Protein AF-0000000067826835 (afdb_homodimer)

Solvent-accessible surface area (backbone atoms only — not comparable to full-atom values): 12073 Å² total; per-residue (Å²): 138,54,63,38,63,51,75,78,45,71,41,47,47,68,59,48,54,49,43,52,42,24,57,59,49,40,43,83,48,34,61,47,74,32,61,9,83,42,84,43,72,67,36,46,57,55,24,64,73,65,42,58,57,62,53,93,65,66,60,67,61,45,50,51,45,46,52,53,48,54,72,72,36,51,71,58,49,51,53,51,41,51,52,49,67,68,46,92,57,70,39,18,40,29,31,41,39,31,38,50,64,52,39,48,51,56,54,52,69,62,97,138,55,63,38,64,48,74,77,45,73,40,47,47,68,59,49,54,50,43,52,42,25,55,57,49,39,43,83,49,34,62,47,74,33,62,9,80,42,84,43,71,67,35,47,58,54,24,64,74,67,41,56,58,60,54,92,64,67,58,70,60,46,48,49,44,46,51,55,49,53,72,74,37,52,73,58,49,53,52,50,42,50,51,50,67,68,44,91,59,69,40,18,39,30,29,41,39,31,37,49,64,52,38,50,50,57,52,51,69,63,97

Organism: Synechocystis sp. (strain ATCC 27184 / PCC 6803 / Kazusa) (NCBI:txid1111708)

Radius of gyration: 19.66 Å; Cα contacts (8 Å, |Δi|>4): 351; chains: 2; bounding box: 32×57×41 Å

Nearest PDB structures (foldseek):
  7qdp-assembly1_A  TM=2.044E-01  e=3.662E+00  Homo sapiens
  7qdp-assembly1_A  TM=2.044E-01  e=5.097E+00  Homo sapiens

Structure (mmCIF, N/CA/C/O backbone):
data_AF-0000000067826835-model_v1
#
loop_
_entity.id
_entity.type
_entity.pdbx_description
1 polymer 'Slr1770 protein'
#
loop_
_atom_site.group_PDB
_atom_site.id
_atom_site.type_symbol
_atom_site.label_atom_id
_atom_site.label_alt_id
_atom_site.label_comp_id
_atom_site.label_asym_id
_atom_site.label_entity_id
_atom_site.label_seq_id
_atom_site.pdbx_PDB_ins_code
_atom_site.Cartn_x
_atom_site.Cartn_y
_atom_site.Cartn_z
_atom_site.occupancy
_atom_site.B_iso_or_equiv
_atom_site.auth_seq_id
_atom_site.auth_comp_id
_atom_site.auth_asym_id
_atom_site.auth_atom_id
_atom_site.pdbx_PDB_model_num
ATOM 1 N N . MET A 1 1 ? -11.508 2.385 17.812 1 72.19 1 MET A N 1
ATOM 2 C CA . MET A 1 1 ? -10.602 2.291 16.672 1 72.19 1 MET A CA 1
ATOM 3 C C . MET A 1 1 ? -9.453 3.285 16.812 1 72.19 1 MET A C 1
ATOM 5 O O . MET A 1 1 ? -9.633 4.379 17.344 1 72.19 1 MET A O 1
ATOM 9 N N . HIS A 1 2 ? -8.258 2.646 16.734 1 88.12 2 HIS A N 1
ATOM 10 C CA . HIS A 1 2 ? -7.094 3.494 16.953 1 88.12 2 HIS A CA 1
ATOM 11 C C . HIS A 1 2 ? -6.477 3.924 15.625 1 88.12 2 HIS A C 1
ATOM 13 O O . HIS A 1 2 ? -6.434 3.141 14.672 1 88.12 2 HIS A O 1
ATOM 19 N N . TYR A 1 3 ? -6.234 5.203 15.57 1 92.38 3 TYR A N 1
ATOM 20 C CA . TYR A 1 3 ? -5.625 5.801 14.383 1 92.38 3 TYR A CA 1
ATOM 21 C C . TYR A 1 3 ? -4.273 6.422 14.719 1 92.38 3 TYR A C 1
ATOM 23 O O . TYR A 1 3 ? -4.043 6.84 15.859 1 92.38 3 TYR A O 1
ATOM 31 N N . THR A 1 4 ? -3.428 6.285 13.812 1 91.88 4 THR A N 1
ATOM 32 C CA . THR A 1 4 ? -2.166 7.012 13.922 1 91.88 4 THR A CA 1
ATOM 33 C C . THR A 1 4 ? -2.027 8.031 12.797 1 91.88 4 THR A C 1
ATOM 35 O O . THR A 1 4 ? -2.607 7.863 11.727 1 91.88 4 THR A O 1
ATOM 38 N N . PHE A 1 5 ? -1.409 9.109 13.164 1 93.5 5 PHE A N 1
ATOM 39 C CA . PHE A 1 5 ? -1.155 10.195 12.219 1 93.5 5 PHE A CA 1
ATOM 40 C C . PHE A 1 5 ? 0.287 10.672 12.328 1 93.5 5 PHE A C 1
ATOM 42 O O . PHE A 1 5 ? 0.834 10.773 13.43 1 93.5 5 PHE A O 1
ATOM 49 N N . ASP A 1 6 ? 0.832 10.883 11.203 1 92.44 6 ASP A N 1
ATOM 50 C CA . ASP A 1 6 ? 2.199 11.391 11.156 1 92.44 6 ASP A CA 1
ATOM 51 C C . ASP A 1 6 ? 2.41 12.289 9.938 1 92.44 6 ASP A C 1
ATOM 53 O O . ASP A 1 6 ? 1.814 12.062 8.883 1 92.44 6 ASP A O 1
ATOM 57 N N . ILE A 1 7 ? 3.154 13.242 10.102 1 92.38 7 ILE A N 1
ATOM 58 C CA . ILE A 1 7 ? 3.598 14.047 8.969 1 92.38 7 ILE A CA 1
ATOM 59 C C . ILE A 1 7 ? 4.934 13.523 8.445 1 92.38 7 ILE A C 1
ATOM 61 O O . ILE A 1 7 ? 5.871 13.328 9.227 1 92.38 7 ILE A O 1
ATOM 65 N N . LEU A 1 8 ? 4.941 13.312 7.18 1 86.62 8 LEU A N 1
ATOM 66 C CA . LEU A 1 8 ? 6.109 12.703 6.559 1 86.62 8 LEU A CA 1
ATOM 67 C C . LEU A 1 8 ? 7.098 13.766 6.094 1 86.62 8 LEU A C 1
ATOM 69 O O . LEU A 1 8 ? 8.305 13.508 6.016 1 86.62 8 LEU A O 1
ATOM 73 N N . GLY A 1 9 ? 6.562 14.898 5.727 1 91.44 9 GLY A N 1
ATOM 74 C CA . GLY A 1 9 ? 7.422 15.969 5.242 1 91.44 9 GLY A CA 1
ATOM 75 C C . GLY A 1 9 ? 6.824 16.734 4.078 1 91.44 9 GLY A C 1
ATOM 76 O O . GLY A 1 9 ? 5.602 16.766 3.914 1 91.44 9 GLY A O 1
ATOM 77 N N . VAL A 1 10 ? 7.754 17.422 3.395 1 92.38 10 VAL A N 1
ATOM 78 C CA . VAL A 1 10 ? 7.359 18.266 2.266 1 92.38 10 VAL A CA 1
ATOM 79 C C . VAL A 1 10 ? 7.895 17.656 0.967 1 92.38 10 VAL A C 1
ATOM 81 O O . VAL A 1 10 ? 9.047 17.234 0.902 1 92.38 10 VAL A O 1
ATOM 84 N N . THR A 1 11 ? 6.98 17.531 -0.013 1 89.5 11 THR A N 1
ATOM 85 C CA . THR A 1 11 ? 7.398 16.969 -1.293 1 89.5 11 THR A CA 1
ATOM 86 C C . THR A 1 11 ? 6.82 17.781 -2.451 1 89.5 11 THR A C 1
ATOM 88 O O . THR A 1 11 ? 5.723 18.328 -2.348 1 89.5 11 THR A O 1
ATOM 91 N N . PRO A 1 12 ? 7.574 17.844 -3.572 1 88.25 12 PRO A N 1
ATOM 92 C CA . PRO A 1 12 ? 6.961 18.422 -4.77 1 88.25 12 PRO A CA 1
ATOM 93 C C . PRO A 1 12 ? 5.664 17.734 -5.164 1 88.25 12 PRO A C 1
ATOM 95 O O . PRO A 1 12 ? 5.547 16.516 -5.027 1 88.25 12 PRO A O 1
ATOM 98 N N . VAL A 1 13 ? 4.723 18.484 -5.684 1 85.44 13 VAL A N 1
ATOM 99 C CA . VAL A 1 13 ? 3.373 18.016 -5.973 1 85.44 13 VAL A CA 1
ATOM 100 C C . VAL A 1 13 ? 3.439 16.797 -6.898 1 85.44 13 VAL A C 1
ATOM 102 O O . VAL A 1 13 ? 2.789 15.781 -6.645 1 85.44 13 VAL A O 1
ATOM 105 N N . PHE A 1 14 ? 4.262 16.797 -7.887 1 78.19 14 PHE A N 1
ATOM 106 C CA . PHE A 1 14 ? 4.32 15.727 -8.875 1 78.19 14 PHE A CA 1
ATOM 107 C C . PHE A 1 14 ? 4.855 14.445 -8.25 1 78.19 14 PHE A C 1
ATOM 109 O O . PHE A 1 14 ? 4.41 13.344 -8.594 1 78.19 14 PHE A O 1
ATOM 116 N N . THR A 1 15 ? 5.695 14.602 -7.406 1 75.56 15 THR A N 1
ATOM 117 C CA . THR A 1 15 ? 6.266 13.453 -6.715 1 75.56 15 THR A CA 1
ATOM 118 C C . THR A 1 15 ? 5.211 12.766 -5.852 1 75.56 15 THR A C 1
ATOM 120 O O . THR A 1 15 ? 5.117 11.539 -5.84 1 75.56 15 THR A O 1
ATOM 123 N N . PHE A 1 16 ? 4.488 13.57 -5.164 1 78.75 16 PHE A N 1
ATOM 124 C CA . PHE A 1 16 ? 3.434 13.023 -4.316 1 78.75 16 PHE A CA 1
ATOM 125 C C . PHE A 1 16 ? 2.379 12.312 -5.152 1 78.75 16 PHE A C 1
ATOM 127 O O . PHE A 1 16 ? 1.981 11.188 -4.832 1 78.75 16 PHE A O 1
ATOM 134 N N . PHE A 1 17 ? 2.018 12.938 -6.168 1 71.69 17 PHE A N 1
ATOM 135 C CA . PHE A 1 17 ? 0.972 12.398 -7.027 1 71.69 17 PHE A CA 1
ATOM 136 C C . PHE A 1 17 ? 1.393 11.047 -7.609 1 71.69 17 PHE A C 1
ATOM 138 O O . PHE A 1 17 ? 0.612 10.094 -7.605 1 71.69 17 PHE A O 1
ATOM 145 N N . ASN A 1 18 ? 2.527 10.977 -8.023 1 67.75 18 ASN A N 1
ATOM 146 C CA . ASN A 1 18 ? 3.029 9.734 -8.594 1 67.75 18 ASN A CA 1
ATOM 147 C C . ASN A 1 18 ? 3.145 8.633 -7.543 1 67.75 18 ASN A C 1
ATOM 149 O O . ASN A 1 18 ? 2.854 7.473 -7.82 1 67.75 18 ASN A O 1
ATOM 153 N N . TYR A 1 19 ? 3.551 9.141 -6.43 1 64.94 19 TYR A N 1
ATOM 154 C CA . TYR A 1 19 ? 3.701 8.18 -5.336 1 64.94 19 TYR A CA 1
ATOM 155 C C . TYR A 1 19 ? 2.359 7.57 -4.961 1 64.94 19 TYR A C 1
ATOM 157 O O . TYR A 1 19 ? 2.246 6.348 -4.816 1 64.94 19 TYR A O 1
ATOM 165 N N . GLN A 1 20 ? 1.425 8.469 -4.738 1 64.12 20 GLN A N 1
ATOM 166 C CA . GLN A 1 20 ? 0.096 8 -4.355 1 64.12 20 GLN A CA 1
ATOM 167 C C . GLN A 1 20 ? -0.461 7.02 -5.383 1 64.12 20 GLN A C 1
ATOM 169 O O . GLN A 1 20 ? -1.088 6.023 -5.02 1 64.12 20 GLN A O 1
ATOM 174 N N . GLN A 1 21 ? -0.091 7.34 -6.535 1 61.25 21 GLN A N 1
ATOM 175 C CA . GLN A 1 21 ? -0.621 6.488 -7.594 1 61.25 21 GLN A CA 1
ATOM 176 C C . GLN A 1 21 ? 0.158 5.18 -7.691 1 61.25 21 GLN A C 1
ATOM 178 O O . GLN A 1 21 ? -0.414 4.133 -8 1 61.25 21 GLN A O 1
ATOM 183 N N . GLU A 1 22 ? 1.349 5.406 -7.332 1 60.31 22 GLU A N 1
ATOM 184 C CA . GLU A 1 22 ? 2.215 4.273 -7.645 1 60.31 22 GLU A CA 1
ATOM 185 C C . GLU A 1 22 ? 2.51 3.443 -6.395 1 60.31 22 GLU A C 1
ATOM 187 O O . GLU A 1 22 ? 3.346 2.539 -6.43 1 60.31 22 GLU A O 1
ATOM 192 N N . VAL A 1 23 ? 1.921 3.471 -5.473 1 60.94 23 VAL A N 1
ATOM 193 C CA . VAL A 1 23 ? 2.34 2.699 -4.305 1 60.94 23 VAL A CA 1
ATOM 194 C C . VAL A 1 23 ? 2.877 1.341 -4.75 1 60.94 23 VAL A C 1
ATOM 196 O O . VAL A 1 23 ? 3.895 0.869 -4.234 1 60.94 23 VAL A O 1
ATOM 199 N N . GLU A 1 24 ? 2.33 0.883 -5.762 1 63.31 24 GLU A N 1
ATOM 200 C CA . GLU A 1 24 ? 2.83 -0.374 -6.309 1 63.31 24 GLU A CA 1
ATOM 201 C C . GLU A 1 24 ? 4.18 -0.178 -6.996 1 63.31 24 GLU A C 1
ATOM 203 O O . GLU A 1 24 ? 4.953 -1.127 -7.141 1 63.31 24 GLU A O 1
ATOM 208 N N . ASN A 1 25 ? 4.387 0.984 -7.281 1 64.38 25 ASN A N 1
ATOM 209 C CA . ASN A 1 25 ? 5.617 1.256 -8.016 1 64.38 25 ASN A CA 1
ATOM 210 C C . ASN A 1 25 ? 6.723 1.769 -7.094 1 64.38 25 ASN A C 1
ATOM 212 O O . ASN A 1 25 ? 7.75 2.26 -7.562 1 64.38 25 ASN A O 1
ATOM 216 N N . ASN A 1 26 ? 6.508 1.699 -5.926 1 67.69 26 ASN A N 1
ATOM 217 C CA . ASN A 1 26 ? 7.543 2.037 -4.957 1 67.69 26 ASN A CA 1
ATOM 218 C C . ASN A 1 26 ? 8.484 0.86 -4.711 1 67.69 26 ASN A C 1
ATOM 220 O O . ASN A 1 26 ? 8.055 -0.199 -4.25 1 67.69 26 ASN A O 1
ATOM 224 N N . PRO A 1 27 ? 9.781 1.071 -5.078 1 72.19 27 PRO A N 1
ATOM 225 C CA . PRO A 1 27 ? 10.711 -0.046 -4.91 1 72.19 27 PRO A CA 1
ATOM 226 C C . PRO A 1 27 ? 10.961 -0.395 -3.445 1 72.19 27 PRO A C 1
ATOM 228 O O . PRO A 1 27 ? 11.531 -1.448 -3.145 1 72.19 27 PRO A O 1
ATOM 231 N N . ARG A 1 28 ? 10.602 0.428 -2.551 1 73.5 28 ARG A N 1
ATOM 232 C CA . ARG A 1 28 ? 10.812 0.158 -1.132 1 73.5 28 ARG A CA 1
ATOM 233 C C . ARG A 1 28 ? 9.578 -0.49 -0.51 1 73.5 28 ARG A C 1
ATOM 235 O O . ARG A 1 28 ? 9.531 -0.704 0.703 1 73.5 28 ARG A O 1
ATOM 242 N N . ARG A 1 29 ? 8.734 -0.877 -1.311 1 77.12 29 ARG A N 1
ATOM 243 C CA . ARG A 1 29 ? 7.496 -1.472 -0.819 1 77.12 29 ARG A CA 1
ATOM 244 C C . ARG A 1 29 ? 7.754 -2.842 -0.2 1 77.12 29 ARG A C 1
ATOM 246 O O . ARG A 1 29 ? 8.727 -3.512 -0.548 1 77.12 29 ARG A O 1
ATOM 253 N N . SER A 1 30 ? 6.914 -3.174 0.735 1 81.81 30 SER A N 1
ATOM 254 C CA . SER A 1 30 ? 7.051 -4.445 1.438 1 81.81 30 SER A CA 1
ATOM 255 C C . SER A 1 30 ? 6.277 -5.551 0.733 1 81.81 30 SER A C 1
ATOM 257 O O . SER A 1 30 ? 6.461 -6.734 1.034 1 81.81 30 SER A O 1
ATOM 259 N N . MET A 1 31 ? 5.48 -5.227 -0.243 1 83.75 31 MET A N 1
ATOM 260 C CA . MET A 1 31 ? 4.598 -6.195 -0.89 1 83.75 31 MET A CA 1
ATOM 261 C C . MET A 1 31 ? 4.543 -5.957 -2.396 1 83.75 31 MET A C 1
ATOM 263 O O . MET A 1 31 ? 4.613 -4.816 -2.852 1 83.75 31 MET A O 1
ATOM 267 N N . ALA A 1 32 ? 4.449 -7.09 -3.15 1 85.31 32 ALA A N 1
ATOM 268 C CA . ALA A 1 32 ? 4.23 -7.027 -4.594 1 85.31 32 ALA A CA 1
ATOM 269 C C . ALA A 1 32 ? 3.137 -8 -5.027 1 85.31 32 ALA A C 1
ATOM 271 O O . ALA A 1 32 ? 3.055 -9.117 -4.516 1 85.31 32 ALA A O 1
ATOM 272 N N . TYR A 1 33 ? 2.379 -7.547 -5.906 1 85.88 33 TYR A N 1
ATOM 273 C CA . TYR A 1 33 ? 1.332 -8.391 -6.473 1 85.88 33 TYR A CA 1
ATOM 274 C C . TYR A 1 33 ? 1.764 -8.977 -7.812 1 85.88 33 TYR A C 1
ATOM 276 O O . TYR A 1 33 ? 2.434 -8.305 -8.602 1 85.88 33 TYR A O 1
ATOM 284 N N . LEU A 1 34 ? 1.334 -10.188 -7.984 1 89.81 34 LEU A N 1
ATOM 285 C CA . LEU A 1 34 ? 1.62 -10.891 -9.227 1 89.81 34 LEU A CA 1
ATOM 286 C C . LEU A 1 34 ? 0.331 -11.227 -9.969 1 89.81 34 LEU A C 1
ATOM 288 O O . LEU A 1 34 ? -0.674 -11.586 -9.352 1 89.81 34 LEU A O 1
ATOM 292 N N . GLY A 1 35 ? 0.377 -11.062 -11.273 1 90.94 35 GLY A N 1
ATOM 293 C CA . GLY A 1 35 ? -0.682 -11.523 -12.164 1 90.94 35 GLY A CA 1
ATOM 294 C C . GLY A 1 35 ? -0.18 -12.406 -13.281 1 90.94 35 GLY A C 1
ATOM 295 O O . GLY A 1 35 ? 0.643 -11.984 -14.094 1 90.94 35 GLY A O 1
ATOM 296 N N . SER A 1 36 ? -0.703 -13.609 -13.242 1 94.12 36 SER A N 1
ATOM 297 C CA . SER A 1 36 ? -0.288 -14.555 -14.273 1 94.12 36 SER A CA 1
ATOM 298 C C . SER A 1 36 ? -1.468 -14.969 -15.148 1 94.12 36 SER A C 1
ATOM 300 O O . SER A 1 36 ? -2.5 -15.406 -14.633 1 94.12 36 SER A O 1
ATOM 302 N N . PRO A 1 37 ? -1.335 -14.898 -16.453 1 93.88 37 PRO A N 1
ATOM 303 C CA . PRO A 1 37 ? -2.412 -15.359 -17.328 1 93.88 37 PRO A CA 1
ATOM 304 C C . PRO A 1 37 ? -2.547 -16.875 -17.344 1 93.88 37 PRO A C 1
ATOM 306 O O . PRO A 1 37 ? -3.516 -17.406 -17.906 1 93.88 37 PRO A O 1
ATOM 309 N N . GLU A 1 38 ? -1.588 -17.578 -16.734 1 95.06 38 GLU A N 1
ATOM 310 C CA . GLU A 1 38 ? -1.616 -19.031 -16.641 1 95.06 38 GLU A CA 1
ATOM 311 C C . GLU A 1 38 ? -1.615 -19.484 -15.188 1 95.06 38 GLU A C 1
ATOM 313 O O . GLU A 1 38 ? -0.925 -18.906 -14.352 1 95.06 38 GLU A O 1
ATOM 318 N N . CYS A 1 39 ? -2.324 -20.531 -14.93 1 95.25 39 CYS A N 1
ATOM 319 C CA . CYS A 1 39 ? -2.332 -21.125 -13.602 1 95.25 39 CYS A CA 1
ATOM 320 C C . CYS A 1 39 ? -1.232 -22.156 -13.453 1 95.25 39 CYS A C 1
ATOM 322 O O . CYS A 1 39 ? -1.516 -23.344 -13.258 1 95.25 39 CYS A O 1
ATOM 324 N N . THR A 1 40 ? 0.047 -21.844 -13.625 1 95.69 40 THR A N 1
ATOM 325 C CA . THR A 1 40 ? 1.233 -22.672 -13.461 1 95.69 40 THR A CA 1
ATOM 326 C C . THR A 1 40 ? 2.275 -21.969 -12.602 1 95.69 40 THR A C 1
ATOM 328 O O . THR A 1 40 ? 2.27 -20.734 -12.484 1 95.69 40 THR A O 1
ATOM 331 N N . LEU A 1 41 ? 3.039 -22.797 -11.992 1 96.31 41 LEU A N 1
ATOM 332 C CA . LEU A 1 41 ? 4.145 -22.219 -11.234 1 96.31 41 LEU A CA 1
ATOM 333 C C . LEU A 1 41 ? 5.051 -21.391 -12.125 1 96.31 41 LEU A C 1
ATOM 335 O O . LEU A 1 41 ? 5.457 -20.281 -11.742 1 96.31 41 LEU A O 1
ATOM 339 N N . ASP A 1 42 ? 5.312 -21.875 -13.336 1 96.75 42 ASP A N 1
ATOM 340 C CA . ASP A 1 42 ? 6.148 -21.156 -14.289 1 96.75 42 ASP A CA 1
ATOM 341 C C . ASP A 1 42 ? 5.539 -19.797 -14.625 1 96.75 42 ASP A C 1
ATOM 343 O O . ASP A 1 42 ? 6.25 -18.797 -14.727 1 96.75 42 ASP A O 1
ATOM 347 N N . GLY A 1 43 ? 4.23 -19.766 -14.836 1 96.31 43 GLY A N 1
ATOM 348 C CA . GLY A 1 43 ? 3.543 -18.516 -15.102 1 96.31 43 GLY A CA 1
ATOM 349 C C . GLY A 1 43 ? 3.709 -17.5 -13.992 1 96.31 43 GLY A C 1
ATOM 350 O O . GLY A 1 43 ? 3.947 -16.312 -14.25 1 96.31 43 GLY A O 1
ATOM 351 N N . LEU A 1 44 ? 3.574 -17.938 -12.758 1 9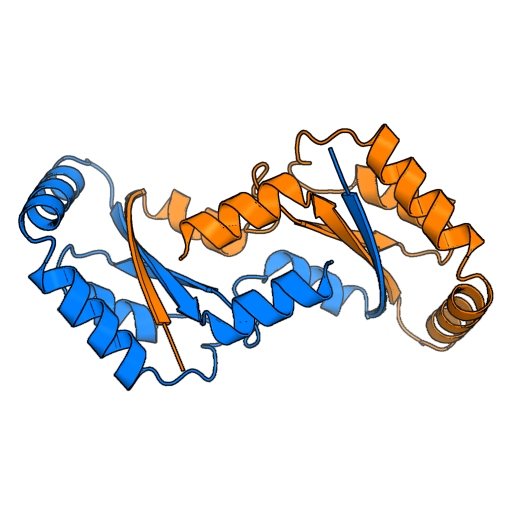6.81 44 LEU A N 1
ATOM 352 C CA . LEU A 1 44 ? 3.734 -17.047 -11.609 1 96.81 44 LEU A CA 1
ATOM 353 C C . LEU A 1 44 ? 5.176 -16.562 -11.492 1 96.81 44 LEU A C 1
ATOM 355 O O . LEU A 1 44 ? 5.418 -15.398 -11.164 1 96.81 44 LEU A O 1
ATOM 359 N N . ILE A 1 45 ? 6.16 -17.422 -11.742 1 97.12 45 ILE A N 1
ATOM 360 C CA . ILE A 1 45 ? 7.562 -17.031 -11.695 1 97.12 45 ILE A CA 1
ATOM 361 C C . ILE A 1 45 ? 7.844 -15.977 -12.766 1 97.12 45 ILE A C 1
ATOM 363 O O . ILE A 1 45 ? 8.523 -14.984 -12.508 1 97.12 45 ILE A O 1
ATOM 367 N N . GLN A 1 46 ? 7.273 -16.125 -13.938 1 95.5 46 GLN A N 1
ATOM 368 C CA . GLN A 1 46 ? 7.434 -15.148 -15.008 1 95.5 46 GLN A CA 1
ATOM 369 C C . GLN A 1 46 ? 6.812 -13.812 -14.625 1 95.5 46 GLN A C 1
ATOM 371 O O . GLN A 1 46 ? 7.328 -12.758 -14.992 1 95.5 46 GLN A O 1
ATOM 376 N N . ALA A 1 47 ? 5.715 -13.867 -13.938 1 92.5 47 ALA A N 1
ATOM 377 C CA . ALA A 1 47 ? 5.035 -12.656 -13.492 1 92.5 47 ALA A CA 1
ATOM 378 C C . ALA A 1 47 ? 5.949 -11.805 -12.609 1 92.5 47 ALA A C 1
ATOM 380 O O . ALA A 1 47 ? 5.832 -10.578 -12.578 1 92.5 47 ALA A O 1
ATOM 381 N N . THR A 1 48 ? 6.93 -12.445 -11.844 1 93.62 48 THR A N 1
ATOM 382 C CA . THR A 1 48 ? 7.836 -11.68 -10.992 1 93.62 48 THR A CA 1
ATOM 383 C C . THR A 1 48 ? 8.734 -10.781 -11.828 1 93.62 48 THR A C 1
ATOM 385 O O . THR A 1 48 ? 9.195 -9.734 -11.359 1 93.62 48 THR A O 1
ATOM 388 N N . GLU A 1 49 ? 8.883 -11.094 -13.086 1 91.19 49 GLU A N 1
ATOM 389 C CA . GLU A 1 49 ? 9.758 -10.32 -13.961 1 91.19 49 GLU A CA 1
ATOM 390 C C . GLU A 1 49 ? 9.047 -9.078 -14.5 1 91.19 49 GLU A C 1
ATOM 392 O O . GLU A 1 49 ? 9.695 -8.148 -14.977 1 91.19 49 GLU A O 1
ATOM 397 N N . LEU A 1 50 ? 7.785 -9.07 -14.367 1 85 50 LEU A N 1
ATOM 398 C CA . LEU A 1 50 ? 6.988 -7.984 -14.93 1 85 50 LEU A CA 1
ATOM 399 C C . LEU A 1 50 ? 6.656 -6.941 -13.875 1 85 50 LEU A C 1
ATOM 401 O O . LEU A 1 50 ? 5.992 -5.941 -14.164 1 85 50 LEU A O 1
ATOM 405 N N . ILE A 1 51 ? 7.117 -7.105 -12.672 1 83.12 51 ILE A N 1
ATOM 406 C CA . ILE A 1 51 ? 6.848 -6.176 -11.578 1 83.12 51 ILE A CA 1
ATOM 407 C C . ILE A 1 51 ? 7.5 -4.828 -11.875 1 83.12 51 ILE A C 1
ATOM 409 O O . ILE A 1 51 ? 8.719 -4.746 -12.062 1 83.12 51 ILE A O 1
ATOM 413 N N . PRO A 1 52 ? 6.59 -3.811 -11.945 1 77.31 52 PRO A N 1
ATOM 414 C CA . PRO A 1 52 ? 7.184 -2.484 -12.125 1 77.31 52 PRO A CA 1
ATOM 415 C C . PRO A 1 52 ? 8.062 -2.061 -10.945 1 77.31 52 PRO A C 1
ATOM 417 O O . PRO A 1 52 ? 7.711 -2.312 -9.797 1 77.31 52 PRO A O 1
ATOM 420 N N . ASP A 1 53 ? 9.242 -1.372 -11.383 1 77.94 53 ASP A N 1
ATOM 421 C CA . ASP A 1 53 ? 10.18 -0.939 -10.352 1 77.94 53 ASP A CA 1
ATOM 422 C C . ASP A 1 53 ? 10.414 -2.043 -9.328 1 77.94 53 ASP A C 1
ATOM 424 O O . ASP A 1 53 ? 10.172 -1.848 -8.133 1 77.94 53 ASP A O 1
ATOM 428 N N . LYS A 1 54 ? 10.773 -3.133 -9.648 1 83.56 54 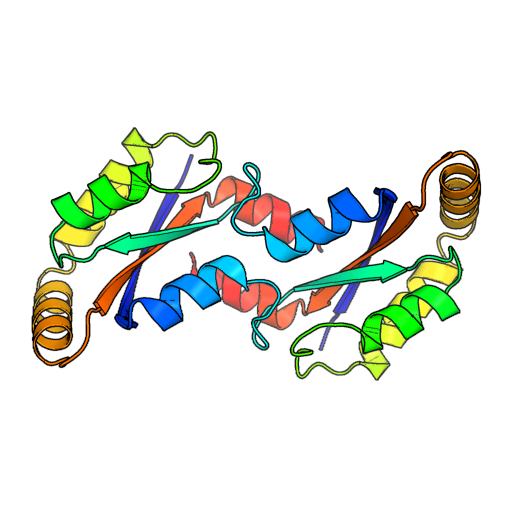LYS A N 1
ATOM 429 C CA . LYS A 1 54 ? 10.953 -4.359 -8.875 1 83.56 54 LYS A CA 1
ATOM 430 C C . LYS A 1 54 ? 11.82 -4.117 -7.648 1 83.56 54 LYS A C 1
ATOM 432 O O . LYS A 1 54 ? 12.922 -3.564 -7.758 1 83.56 54 LYS A O 1
ATOM 437 N N . PRO A 1 55 ? 11.266 -4.48 -6.492 1 84.31 55 PRO A N 1
ATOM 438 C CA . PRO A 1 55 ? 12.023 -4.262 -5.262 1 84.31 55 PRO A CA 1
ATOM 439 C C . PRO A 1 55 ? 13.32 -5.066 -5.219 1 84.31 55 PRO A C 1
ATOM 441 O O . PRO A 1 55 ? 13.43 -6.109 -5.867 1 84.31 55 PRO A O 1
ATOM 444 N N . ASP A 1 56 ? 14.297 -4.543 -4.406 1 88.12 56 ASP A N 1
ATOM 445 C CA . ASP A 1 56 ? 15.586 -5.223 -4.254 1 88.12 56 ASP A CA 1
ATOM 446 C C . ASP A 1 56 ? 15.492 -6.355 -3.232 1 88.12 56 ASP A C 1
ATOM 448 O O . ASP A 1 56 ? 16.125 -6.301 -2.176 1 88.12 56 ASP A O 1
ATOM 452 N N . TRP A 1 57 ? 14.797 -7.375 -3.479 1 93.12 57 TRP A N 1
ATOM 453 C CA . TRP A 1 57 ? 14.617 -8.555 -2.646 1 93.12 57 TRP A CA 1
ATOM 454 C C . TRP A 1 57 ? 15.516 -9.695 -3.121 1 93.12 57 TRP A C 1
ATOM 456 O O . TRP A 1 57 ? 16.156 -9.594 -4.172 1 93.12 57 TRP A O 1
ATOM 466 N N . ASP A 1 58 ? 15.727 -10.695 -2.283 1 95.12 58 ASP A N 1
ATOM 467 C CA . ASP A 1 58 ? 16.281 -11.969 -2.727 1 95.12 58 ASP A CA 1
ATOM 468 C C . ASP A 1 58 ? 15.25 -12.773 -3.508 1 95.12 58 ASP A C 1
ATOM 470 O O . ASP A 1 58 ? 14.531 -13.594 -2.934 1 95.12 58 ASP A O 1
ATOM 474 N N . TRP A 1 59 ? 15.219 -12.602 -4.762 1 94.56 59 TRP A N 1
ATOM 475 C CA . TRP A 1 59 ? 14.156 -13.172 -5.582 1 94.56 59 TRP A CA 1
ATOM 476 C C . TRP A 1 59 ? 14.344 -14.672 -5.746 1 94.56 59 TRP A C 1
ATOM 478 O O . TRP A 1 59 ? 13.391 -15.391 -6.062 1 94.56 59 TRP A O 1
ATOM 488 N N . ASP A 1 60 ? 15.602 -15.172 -5.555 1 95.12 60 ASP A N 1
ATOM 489 C CA . ASP A 1 60 ? 15.766 -16.625 -5.477 1 95.12 60 ASP A CA 1
ATOM 490 C C . ASP A 1 60 ? 15 -17.203 -4.285 1 95.12 60 ASP A C 1
ATOM 492 O O . ASP A 1 60 ? 14.359 -18.25 -4.402 1 95.12 60 ASP A O 1
ATOM 496 N N . ALA A 1 61 ? 15.156 -16.547 -3.189 1 96.38 61 ALA A N 1
ATOM 497 C CA . ALA A 1 61 ? 14.43 -16.969 -1.993 1 96.38 61 ALA A CA 1
ATOM 498 C C . ALA A 1 61 ? 12.922 -16.859 -2.197 1 96.38 61 ALA A C 1
ATOM 500 O O . ALA A 1 61 ? 12.164 -17.703 -1.738 1 96.38 61 ALA A O 1
ATOM 501 N N . VAL A 1 62 ? 12.453 -15.812 -2.871 1 96.75 62 VAL A N 1
ATOM 502 C CA . VAL A 1 62 ? 11.039 -15.625 -3.174 1 96.75 62 VAL A CA 1
ATOM 503 C C . VAL A 1 62 ? 10.531 -16.797 -4.023 1 96.75 62 VAL A C 1
ATOM 505 O O . VAL A 1 62 ? 9.516 -17.406 -3.703 1 96.75 62 VAL A O 1
ATOM 508 N N . VAL A 1 63 ? 11.289 -17.109 -5.012 1 96.88 63 VAL A N 1
ATOM 509 C CA . VAL A 1 63 ? 10.875 -18.188 -5.906 1 96.88 63 VAL A CA 1
ATOM 510 C C . VAL A 1 63 ? 10.828 -19.5 -5.141 1 96.88 63 VAL A C 1
ATOM 512 O O . VAL A 1 63 ? 9.906 -20.297 -5.332 1 96.88 63 VAL A O 1
ATOM 515 N N . LYS A 1 64 ? 11.766 -19.719 -4.281 1 97 64 LYS A N 1
ATOM 516 C CA . LYS A 1 64 ? 11.742 -20.922 -3.451 1 97 64 LYS A CA 1
ATOM 517 C C . LYS A 1 64 ? 10.469 -20.984 -2.617 1 97 64 LYS A C 1
ATOM 519 O O . LYS A 1 64 ? 9.875 -22.047 -2.465 1 97 64 LYS A O 1
ATOM 524 N N . THR A 1 65 ? 10.125 -19.906 -2.117 1 96 65 THR A N 1
ATOM 525 C CA . THR A 1 65 ? 8.898 -19.828 -1.328 1 96 65 THR A CA 1
ATOM 526 C C . THR A 1 65 ? 7.676 -20.141 -2.189 1 96 65 THR A C 1
ATOM 528 O O . THR A 1 65 ? 6.766 -20.844 -1.748 1 96 65 THR A O 1
ATOM 531 N N . MET A 1 66 ? 7.637 -19.609 -3.404 1 96.75 66 MET A N 1
ATOM 532 C CA . MET A 1 66 ? 6.555 -19.875 -4.348 1 96.75 66 MET A CA 1
ATOM 533 C C . MET A 1 66 ? 6.465 -21.359 -4.672 1 96.75 66 MET A C 1
ATOM 535 O O . MET A 1 66 ? 5.375 -21.922 -4.699 1 96.75 66 MET A O 1
ATOM 539 N N . VAL A 1 67 ? 7.676 -21.969 -4.891 1 96.81 67 VAL A N 1
ATOM 540 C CA . VAL A 1 67 ? 7.742 -23.391 -5.211 1 96.81 67 VAL A CA 1
ATOM 541 C C . VAL A 1 67 ? 7.164 -24.219 -4.059 1 96.81 67 VAL A C 1
ATOM 543 O O . VAL A 1 67 ? 6.355 -25.125 -4.277 1 96.81 67 VAL A O 1
ATOM 546 N N . ASN A 1 68 ? 7.602 -23.859 -2.855 1 96 68 ASN A N 1
ATOM 547 C CA . ASN A 1 68 ? 7.121 -24.578 -1.677 1 96 68 ASN A CA 1
ATOM 548 C C . ASN A 1 68 ? 5.605 -24.453 -1.532 1 96 68 ASN A C 1
ATOM 550 O O . ASN A 1 68 ? 4.93 -25.438 -1.236 1 96 68 ASN A O 1
ATOM 554 N N . PHE A 1 69 ? 5.102 -23.344 -1.667 1 95.94 69 PHE A N 1
ATOM 555 C CA . PHE A 1 69 ? 3.66 -23.141 -1.61 1 95.94 69 PHE A CA 1
ATOM 556 C C . PHE A 1 69 ? 2.949 -24 -2.645 1 95.94 69 PHE A C 1
ATOM 558 O O . PHE A 1 69 ? 1.955 -24.656 -2.334 1 95.94 69 PHE A O 1
ATOM 565 N N . TRP A 1 70 ? 3.438 -23.938 -3.875 1 95.19 70 TRP A N 1
ATOM 566 C CA . TRP A 1 70 ? 2.809 -24.625 -5 1 95.19 70 TRP A CA 1
ATOM 567 C C . TRP A 1 70 ? 2.715 -26.125 -4.734 1 95.19 70 TRP A C 1
ATOM 569 O O . TRP A 1 70 ? 1.691 -26.75 -5.023 1 95.19 70 TRP A O 1
ATOM 579 N N . LEU A 1 71 ? 3.791 -26.672 -4.152 1 94.19 71 LEU A N 1
ATOM 580 C CA . LEU A 1 71 ? 3.865 -28.109 -3.887 1 94.19 71 LEU A CA 1
ATOM 581 C C . LEU A 1 71 ? 2.877 -28.516 -2.799 1 94.19 71 LEU A C 1
ATOM 583 O O . LEU A 1 71 ? 2.355 -29.625 -2.812 1 94.19 71 LEU A O 1
ATOM 587 N N . HIS A 1 72 ? 2.492 -27.609 -1.915 1 95 72 HIS A N 1
ATOM 588 C CA . HIS A 1 72 ? 1.666 -27.969 -0.767 1 95 72 HIS A CA 1
ATOM 589 C C . HIS A 1 72 ? 0.211 -27.578 -0.989 1 95 72 HIS A C 1
ATOM 591 O O . HIS A 1 72 ? -0.651 -27.859 -0.157 1 95 72 HIS A O 1
ATOM 597 N N . HIS A 1 73 ? -0.055 -26.938 -2.027 1 94.12 73 HIS A N 1
ATOM 598 C CA . HIS A 1 73 ? -1.415 -26.469 -2.27 1 94.12 73 HIS A CA 1
ATOM 599 C C . HIS A 1 73 ? -1.938 -26.969 -3.611 1 94.12 73 HIS A C 1
ATOM 601 O O . HIS A 1 73 ? -2.623 -26.234 -4.328 1 94.12 73 HIS A O 1
ATOM 607 N N . GLU A 1 74 ? -1.658 -28.156 -3.967 1 88.69 74 GLU A N 1
ATOM 608 C CA . GLU A 1 74 ? -2.01 -28.719 -5.27 1 88.69 74 GLU A CA 1
ATOM 609 C C . GLU A 1 74 ? -3.52 -28.688 -5.492 1 88.69 74 GLU A C 1
ATOM 611 O O . GLU A 1 74 ? -3.99 -28.344 -6.574 1 88.69 74 GLU A O 1
ATOM 616 N N . SER A 1 75 ? -4.25 -29.125 -4.477 1 91.56 75 SER A N 1
ATOM 617 C CA . SER A 1 75 ? -5.703 -29.156 -4.617 1 91.56 75 SER A CA 1
ATOM 618 C C . SER A 1 75 ? -6.258 -27.766 -4.891 1 91.56 75 SER A C 1
ATOM 620 O O . SER A 1 75 ? -7.129 -27.594 -5.746 1 91.56 75 SER A O 1
ATOM 622 N N . ASN A 1 76 ? -5.773 -26.766 -4.223 1 93.06 76 ASN A N 1
ATOM 623 C CA . ASN A 1 76 ? -6.191 -25.375 -4.441 1 93.06 76 ASN A CA 1
ATOM 624 C C . ASN A 1 76 ? -5.859 -24.906 -5.855 1 93.06 76 ASN A C 1
ATOM 626 O O . ASN A 1 76 ? -6.652 -24.203 -6.484 1 93.06 76 ASN A O 1
ATOM 630 N N . ILE A 1 77 ? -4.719 -25.328 -6.301 1 94.25 77 ILE A N 1
ATOM 631 C CA . ILE A 1 77 ? -4.246 -24.922 -7.621 1 94.25 77 ILE A CA 1
ATOM 632 C C . ILE A 1 77 ? -5.203 -25.438 -8.695 1 94.25 77 ILE A C 1
ATOM 634 O O . ILE A 1 77 ? -5.527 -24.703 -9.641 1 94.25 77 ILE A O 1
ATOM 638 N N . GLN A 1 78 ? -5.672 -26.641 -8.531 1 94.25 78 GLN A N 1
ATOM 639 C CA . GLN A 1 78 ? -6.617 -27.219 -9.492 1 94.25 78 GLN A CA 1
ATOM 640 C C . GLN A 1 78 ? -7.93 -26.438 -9.484 1 94.25 78 GLN A C 1
ATOM 642 O O . GLN A 1 78 ? -8.539 -26.234 -10.539 1 94.25 78 GLN A O 1
ATOM 647 N N . THR A 1 79 ? -8.32 -26.078 -8.359 1 95.12 79 THR A N 1
ATOM 648 C CA . THR A 1 79 ? -9.539 -25.297 -8.227 1 95.12 79 THR A CA 1
ATOM 649 C C . THR A 1 79 ? -9.406 -23.953 -8.945 1 95.12 79 THR A C 1
ATOM 651 O O . THR A 1 79 ? -10.305 -23.547 -9.688 1 95.12 79 THR A O 1
ATOM 654 N N . TRP A 1 80 ? -8.266 -23.25 -8.75 1 94.62 80 TRP A N 1
ATOM 655 C CA . TRP A 1 80 ? -8.031 -21.984 -9.422 1 94.62 80 TRP A CA 1
ATOM 656 C C . TRP A 1 80 ? -7.945 -22.172 -10.93 1 94.62 80 TRP A C 1
ATOM 658 O O . TRP A 1 80 ? -8.43 -21.328 -11.695 1 94.62 80 TRP A O 1
ATOM 668 N N . ARG A 1 81 ? -7.363 -23.25 -11.312 1 94.5 81 ARG A N 1
ATOM 669 C CA . ARG A 1 81 ? -7.266 -23.547 -12.734 1 94.5 81 ARG A CA 1
ATOM 670 C C . ARG A 1 81 ? -8.648 -23.688 -13.359 1 94.5 81 ARG A C 1
ATOM 672 O O . ARG A 1 81 ? -8.898 -23.141 -14.438 1 94.5 81 ARG A O 1
ATOM 679 N N . ARG A 1 82 ? -9.461 -24.375 -12.672 1 94.62 82 ARG A N 1
ATOM 680 C CA . ARG A 1 82 ? -10.82 -24.547 -13.148 1 94.62 82 ARG A CA 1
ATOM 681 C C . ARG A 1 82 ? -11.578 -23.219 -13.172 1 94.62 82 ARG A C 1
ATOM 683 O O . ARG A 1 82 ? -12.32 -22.938 -14.117 1 94.62 82 ARG A O 1
ATOM 690 N N . GLU A 1 83 ? -11.367 -22.5 -12.148 1 93.88 83 GLU A N 1
ATOM 691 C CA . GLU A 1 83 ? -12.008 -21.188 -12.078 1 93.88 83 GLU A CA 1
ATOM 692 C C . GLU A 1 83 ? -11.578 -20.297 -13.242 1 93.88 83 GLU A C 1
ATOM 694 O O . GLU A 1 83 ? -12.406 -19.625 -13.852 1 93.88 83 GLU A O 1
ATOM 699 N N . MET A 1 84 ? -10.312 -20.25 -13.477 1 93.5 84 MET A N 1
ATOM 700 C CA . MET A 1 84 ? -9.781 -19.438 -14.562 1 93.5 84 MET A CA 1
ATOM 701 C C . MET A 1 84 ? -10.391 -19.859 -15.898 1 93.5 84 MET A C 1
ATOM 703 O O . MET A 1 84 ? -10.719 -19 -16.719 1 93.5 84 MET A O 1
ATOM 707 N N . ALA A 1 85 ? -10.578 -21.125 -16.047 1 92.44 85 ALA A N 1
ATOM 708 C CA . ALA A 1 85 ? -11.117 -21.672 -17.297 1 92.44 85 ALA A CA 1
ATOM 709 C C . ALA A 1 85 ? -12.602 -21.359 -17.438 1 92.44 85 ALA A C 1
ATOM 711 O O . ALA A 1 85 ? -13.148 -21.344 -18.547 1 92.44 85 ALA A O 1
ATOM 712 N N . SER A 1 86 ? -13.219 -21.094 -16.344 1 93.12 86 SER A N 1
ATOM 713 C CA . SER A 1 86 ? -14.664 -20.906 -16.359 1 93.12 86 SER A CA 1
ATOM 714 C C . SER A 1 86 ? -15.039 -19.484 -16.75 1 93.12 86 SER A C 1
ATOM 716 O O . SER A 1 86 ? -16.188 -19.203 -17.094 1 93.12 86 SER A O 1
ATOM 718 N N . PHE A 1 87 ? -14.102 -18.609 -16.672 1 86.81 87 PHE A N 1
ATOM 719 C CA . PHE A 1 87 ? -14.367 -17.219 -17.031 1 86.81 87 PHE A CA 1
ATOM 720 C C . PHE A 1 87 ? -14.414 -17.062 -18.547 1 86.81 87 PHE A C 1
ATOM 722 O O . PHE A 1 87 ? -13.664 -17.719 -19.281 1 86.81 87 PHE A O 1
ATOM 729 N N . SER A 1 88 ? -15.242 -16.203 -19.016 1 88.56 88 SER A N 1
ATOM 730 C CA . SER A 1 88 ? -15.344 -15.906 -20.438 1 88.56 88 SER A CA 1
ATOM 731 C C . SER A 1 88 ? -14.32 -14.859 -20.859 1 88.56 88 SER A C 1
ATOM 733 O O . SER A 1 88 ? -13.891 -14.836 -22.016 1 88.56 88 SER A O 1
ATOM 735 N N . GLU A 1 89 ? -13.922 -14.062 -19.938 1 89.06 89 GLU A N 1
ATOM 736 C CA . GLU A 1 89 ? -12.938 -13.023 -20.219 1 89.06 89 GLU A CA 1
ATOM 737 C C . GLU A 1 89 ? -11.539 -13.445 -19.766 1 89.06 89 GLU A C 1
ATOM 739 O O . GLU A 1 89 ? -11.391 -14.414 -19.016 1 89.06 89 GLU A O 1
ATOM 744 N N . ALA A 1 90 ? -10.57 -12.68 -20.266 1 89.44 90 ALA A N 1
ATOM 745 C CA . ALA A 1 90 ? -9.195 -12.93 -19.828 1 89.44 90 ALA A CA 1
ATOM 746 C C . ALA A 1 90 ? -9.039 -12.727 -18.328 1 89.44 90 ALA A C 1
ATOM 748 O O . ALA A 1 90 ? -9.57 -11.766 -17.766 1 89.44 90 ALA A O 1
ATOM 749 N N . THR A 1 91 ? -8.422 -13.695 -17.656 1 92 91 THR A N 1
ATOM 750 C CA . THR A 1 91 ? -8.242 -13.641 -16.203 1 92 91 THR A CA 1
ATOM 751 C C . THR A 1 91 ? -6.766 -13.812 -15.844 1 92 91 THR A C 1
ATOM 753 O O . THR A 1 91 ? -5.953 -14.195 -16.688 1 92 91 THR A O 1
ATOM 756 N N . LEU A 1 92 ? -6.484 -13.461 -14.727 1 92.75 92 LEU A N 1
ATOM 757 C CA . LEU A 1 92 ? -5.16 -13.656 -14.148 1 92.75 92 LEU A CA 1
ATOM 758 C C . LEU A 1 92 ? -5.25 -14.438 -12.836 1 92.75 92 LEU A C 1
ATOM 760 O O . LEU A 1 92 ? -6.184 -14.242 -12.055 1 92.75 92 LEU A O 1
ATOM 764 N N . LEU A 1 93 ? -4.352 -15.328 -12.688 1 95 93 LEU A N 1
ATOM 765 C CA . LEU A 1 93 ? -4.055 -15.812 -11.344 1 95 93 LEU A CA 1
ATOM 766 C C . LEU A 1 93 ? -3.285 -14.766 -10.539 1 95 93 LEU A C 1
ATOM 768 O O . LEU A 1 93 ? -2.195 -14.352 -10.938 1 95 93 LEU A O 1
ATOM 772 N N . VAL A 1 94 ? -3.877 -14.336 -9.469 1 90.81 94 VAL A N 1
ATOM 773 C CA . VAL A 1 94 ? -3.305 -13.242 -8.688 1 90.81 94 VAL A CA 1
ATOM 774 C C . VAL A 1 94 ? -2.637 -13.797 -7.434 1 90.81 94 VAL A C 1
ATOM 776 O O . VAL A 1 94 ? -3.223 -14.609 -6.719 1 90.81 94 VAL A O 1
ATOM 779 N N . ALA A 1 95 ? -1.452 -13.336 -7.195 1 91.5 95 ALA A N 1
ATOM 780 C CA . ALA A 1 95 ? -0.686 -13.719 -6.012 1 91.5 95 ALA A CA 1
ATOM 781 C C . ALA A 1 95 ? 0.014 -12.508 -5.395 1 91.5 95 ALA A C 1
ATOM 783 O O . ALA A 1 95 ? 0.027 -11.422 -5.984 1 91.5 95 ALA A O 1
ATOM 784 N N . ARG A 1 96 ? 0.486 -12.711 -4.199 1 89.75 96 ARG A N 1
ATOM 785 C CA . ARG A 1 96 ? 1.241 -11.641 -3.549 1 89.75 96 ARG A CA 1
ATOM 786 C C . ARG A 1 96 ? 2.473 -12.195 -2.842 1 89.75 96 ARG A C 1
ATOM 788 O O . ARG A 1 96 ? 2.451 -13.32 -2.34 1 89.75 96 ARG A O 1
ATOM 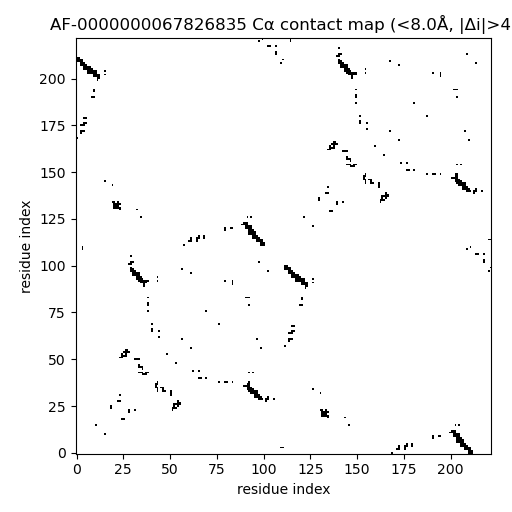795 N N . VAL A 1 97 ? 3.479 -11.422 -2.932 1 91.75 97 VAL A N 1
ATOM 796 C CA . VAL A 1 97 ? 4.727 -11.688 -2.23 1 91.75 97 VAL A CA 1
ATOM 797 C C . VAL A 1 97 ? 5.027 -10.555 -1.249 1 91.75 97 VAL A C 1
ATOM 799 O O . VAL A 1 97 ? 4.801 -9.383 -1.558 1 91.75 97 VAL A O 1
ATOM 802 N N . ALA A 1 98 ? 5.438 -10.938 -0.076 1 89.88 98 ALA A N 1
ATOM 803 C CA . ALA A 1 98 ? 5.77 -9.914 0.905 1 89.88 98 ALA A CA 1
ATOM 804 C C . ALA A 1 98 ? 7.113 -10.203 1.567 1 89.88 98 ALA A C 1
ATOM 806 O O . ALA A 1 98 ? 7.426 -11.352 1.872 1 89.88 98 ALA A O 1
ATOM 807 N N . ASN A 1 99 ? 7.867 -9.172 1.642 1 91.06 99 ASN A N 1
ATOM 808 C CA . ASN A 1 99 ? 9.047 -9.188 2.5 1 91.06 99 ASN A CA 1
ATOM 809 C C . ASN A 1 99 ? 8.688 -8.906 3.955 1 91.06 99 ASN A C 1
ATOM 811 O O . ASN A 1 99 ? 8.438 -7.754 4.324 1 91.06 99 ASN A O 1
ATOM 815 N N . THR A 1 100 ? 8.711 -9.906 4.766 1 88.25 100 THR A N 1
ATOM 816 C CA . THR A 1 100 ? 8.156 -9.812 6.109 1 88.25 100 THR A CA 1
ATOM 817 C C . THR A 1 100 ? 8.992 -8.883 6.98 1 88.25 100 THR A C 1
ATOM 819 O O . THR A 1 100 ? 8.469 -8.234 7.891 1 88.25 100 THR A O 1
ATOM 822 N N . HIS A 1 101 ? 10.234 -8.867 6.738 1 86.69 101 HIS A N 1
ATOM 823 C CA . HIS A 1 101 ? 11.094 -7.961 7.488 1 86.69 101 HIS A CA 1
ATOM 824 C C . HIS A 1 101 ? 10.727 -6.504 7.223 1 86.69 101 HIS A C 1
ATOM 826 O O . HIS A 1 101 ? 10.578 -5.715 8.156 1 86.69 101 HIS A O 1
ATOM 832 N N . VAL A 1 102 ? 10.586 -6.172 5.91 1 83.19 102 VAL A N 1
ATOM 833 C CA . VAL A 1 102 ? 10.242 -4.809 5.523 1 83.19 102 VAL A CA 1
ATOM 834 C C . VAL A 1 102 ? 8.836 -4.469 6.02 1 83.19 102 VAL A C 1
ATOM 836 O O . VAL A 1 102 ? 8.602 -3.375 6.535 1 83.19 102 VAL A O 1
ATOM 839 N N . LEU A 1 103 ? 8.016 -5.387 5.871 1 83.25 103 LEU A N 1
ATOM 840 C CA . LEU A 1 103 ? 6.633 -5.219 6.301 1 83.25 103 LEU A CA 1
ATOM 841 C C . LEU A 1 103 ? 6.562 -4.922 7.797 1 83.25 103 LEU A C 1
ATOM 843 O O . LEU A 1 103 ? 5.812 -4.043 8.227 1 83.25 103 LEU A O 1
ATOM 847 N N . ARG A 1 104 ? 7.281 -5.664 8.625 1 82.88 104 ARG A N 1
ATOM 848 C CA . ARG A 1 104 ? 7.332 -5.445 10.062 1 82.88 104 ARG A CA 1
ATOM 849 C C . ARG A 1 104 ? 7.859 -4.051 10.391 1 82.88 104 ARG A C 1
ATOM 851 O O . ARG A 1 104 ? 7.328 -3.371 11.266 1 82.88 104 ARG A O 1
ATOM 858 N N . GLN A 1 105 ? 8.852 -3.66 9.742 1 81.62 105 GLN A N 1
ATOM 859 C CA . GLN A 1 105 ? 9.422 -2.334 9.961 1 81.62 105 GLN A CA 1
ATOM 860 C C . GLN A 1 105 ? 8.406 -1.239 9.641 1 81.62 105 GLN A C 1
ATOM 862 O O . GLN A 1 105 ? 8.281 -0.265 10.383 1 81.62 105 GLN A O 1
ATOM 867 N N . GLU A 1 106 ? 7.75 -1.418 8.445 1 74.94 106 GLU A N 1
ATOM 868 C CA . GLU A 1 106 ? 6.707 -0.468 8.07 1 74.94 106 GLU A CA 1
ATOM 869 C C . GLU A 1 106 ? 5.617 -0.391 9.125 1 74.94 106 GLU A C 1
ATOM 871 O O . GLU A 1 106 ? 5.137 0.696 9.461 1 74.94 106 GLU A O 1
ATOM 876 N N . PHE A 1 107 ? 5.246 -1.612 9.57 1 77.06 107 PHE A N 1
ATOM 877 C CA . PHE A 1 107 ? 4.199 -1.687 10.586 1 77.06 107 PHE A CA 1
ATOM 878 C C . PHE A 1 107 ? 4.645 -1.012 11.875 1 77.06 107 PHE A C 1
ATOM 880 O O . PHE A 1 107 ? 3.898 -0.224 12.461 1 77.06 107 PHE A O 1
ATOM 887 N N . GLU A 1 108 ? 5.84 -1.28 12.234 1 77.44 108 GLU A N 1
ATOM 888 C CA . GLU A 1 108 ? 6.367 -0.723 13.477 1 77.44 108 GLU A CA 1
ATOM 889 C C . GLU A 1 108 ? 6.539 0.79 13.375 1 77.44 108 GLU A C 1
ATOM 891 O O . GLU A 1 108 ? 6.383 1.505 14.367 1 77.44 108 GLU A O 1
ATOM 896 N N . ALA A 1 109 ? 6.812 1.266 12.227 1 72.81 109 ALA A N 1
ATOM 897 C CA . ALA A 1 109 ? 7.035 2.693 12.023 1 72.81 109 ALA A CA 1
ATOM 898 C C . ALA A 1 109 ? 5.734 3.479 12.164 1 72.81 109 ALA A C 1
ATOM 900 O O . ALA A 1 109 ? 5.754 4.695 12.359 1 72.81 109 ALA A O 1
ATOM 901 N N . LEU A 1 110 ? 4.707 2.736 11.953 1 71.12 110 LEU A N 1
ATOM 902 C CA . LEU A 1 110 ? 3.41 3.4 12 1 71.12 110 LEU A CA 1
ATOM 903 C C . LEU A 1 110 ? 2.846 3.389 13.414 1 71.12 110 LEU A C 1
ATOM 905 O O . LEU A 1 110 ? 1.852 4.059 13.703 1 71.12 110 LEU A O 1
ATOM 909 N N . LEU A 1 111 ? 3.418 2.539 14.188 1 67.81 111 LEU A N 1
ATOM 910 C CA . LEU A 1 111 ? 2.969 2.473 15.57 1 67.81 111 LEU A CA 1
ATOM 911 C C . LEU A 1 111 ? 3.812 3.381 16.453 1 67.81 111 LEU A C 1
ATOM 913 O O . LEU A 1 111 ? 4.988 3.621 16.172 1 67.81 111 LEU A O 1
ATOM 917 N N . MET B 1 1 ? 16.297 -13.391 5.191 1 72.25 1 MET B N 1
ATOM 918 C CA . MET B 1 1 ? 15.102 -12.633 4.828 1 72.25 1 MET B CA 1
ATOM 919 C C . MET B 1 1 ? 13.938 -13.57 4.539 1 72.25 1 MET B C 1
ATOM 921 O O . MET B 1 1 ? 14.125 -14.672 4.02 1 72.25 1 MET B O 1
ATOM 925 N N . HIS B 1 2 ? 12.875 -13.273 5.336 1 88.06 2 HIS B N 1
ATOM 926 C CA . HIS B 1 2 ? 11.734 -14.172 5.207 1 88.06 2 HIS B CA 1
ATOM 927 C C . HIS B 1 2 ? 10.672 -13.586 4.281 1 88.06 2 HIS B C 1
ATOM 929 O O . HIS B 1 2 ? 10.438 -12.375 4.289 1 88.06 2 HIS B O 1
ATOM 935 N N . TYR B 1 3 ? 10.258 -14.445 3.381 1 92.25 3 TYR B N 1
ATOM 936 C CA . TYR B 1 3 ? 9.234 -14.062 2.418 1 92.25 3 TYR B CA 1
ATOM 937 C C . TYR B 1 3 ? 7.984 -14.922 2.582 1 92.25 3 TYR B C 1
ATOM 939 O O . TYR B 1 3 ? 8.07 -16.078 3.029 1 92.25 3 TYR B O 1
ATOM 947 N N . THR B 1 4 ? 6.922 -14.281 2.412 1 91.75 4 THR B N 1
ATOM 948 C CA . THR B 1 4 ? 5.672 -15.039 2.344 1 91.75 4 THR B CA 1
ATOM 949 C C . THR B 1 4 ? 5.043 -14.914 0.959 1 91.75 4 THR B C 1
ATOM 951 O O . THR B 1 4 ? 5.262 -13.93 0.256 1 91.75 4 THR B O 1
ATOM 954 N N . PHE B 1 5 ? 4.438 -15.992 0.576 1 93.44 5 PHE B N 1
ATOM 955 C CA . PHE B 1 5 ? 3.75 -16.062 -0.708 1 93.44 5 PHE B CA 1
ATOM 956 C C . PHE B 1 5 ? 2.363 -16.672 -0.548 1 93.44 5 PHE B C 1
ATOM 958 O O . PHE B 1 5 ? 2.182 -17.625 0.212 1 93.44 5 PHE B O 1
ATOM 965 N N . ASP B 1 6 ? 1.467 -16.062 -1.207 1 92.44 6 ASP B N 1
ATOM 966 C CA . ASP B 1 6 ? 0.099 -16.562 -1.182 1 92.44 6 ASP B CA 1
ATOM 967 C C . ASP B 1 6 ? -0.606 -16.312 -2.514 1 92.44 6 ASP B C 1
ATOM 969 O O . ASP B 1 6 ? -0.347 -15.312 -3.178 1 92.44 6 ASP B O 1
ATOM 973 N N . ILE B 1 7 ? -1.387 -17.188 -2.891 1 92.31 7 ILE B N 1
ATOM 974 C CA . ILE B 1 7 ? -2.271 -16.969 -4.027 1 92.31 7 ILE B CA 1
ATOM 975 C C . ILE B 1 7 ? -3.617 -16.438 -3.541 1 92.31 7 ILE B C 1
ATOM 977 O O . ILE B 1 7 ? -4.23 -17.016 -2.641 1 92.31 7 ILE B O 1
ATOM 981 N N . LEU B 1 8 ? -3.996 -15.383 -4.152 1 86.5 8 LEU B N 1
ATOM 982 C CA . LEU B 1 8 ? -5.207 -14.695 -3.713 1 86.5 8 LEU B CA 1
ATOM 983 C C . LEU B 1 8 ? -6.426 -15.211 -4.469 1 86.5 8 LEU B C 1
ATOM 985 O O . LEU B 1 8 ? -7.547 -15.164 -3.955 1 86.5 8 LEU B O 1
ATOM 989 N N . GLY B 1 9 ? -6.211 -15.609 -5.684 1 91.25 9 GLY B N 1
ATOM 990 C CA . GLY B 1 9 ? -7.32 -16.094 -6.492 1 91.25 9 GLY B CA 1
ATOM 991 C C . GLY B 1 9 ? -7.227 -15.68 -7.945 1 91.25 9 GLY B C 1
ATOM 992 O O . GLY B 1 9 ? -6.137 -15.398 -8.445 1 91.25 9 GLY B O 1
ATOM 993 N N . VAL B 1 10 ? -8.414 -15.773 -8.578 1 92.06 10 VAL B N 1
ATOM 994 C CA . VAL B 1 10 ? -8.516 -15.453 -10 1 92.06 10 VAL B CA 1
ATOM 995 C C . VAL B 1 10 ? -9.336 -14.188 -10.188 1 92.06 10 VAL B C 1
ATOM 997 O O . VAL B 1 10 ? -10.391 -14.016 -9.562 1 92.06 10 VAL B O 1
ATOM 1000 N N . THR B 1 11 ? -8.773 -13.258 -10.977 1 89.06 11 THR B N 1
ATOM 1001 C CA . THR B 1 11 ? -9.484 -12 -11.219 1 89.06 11 THR B CA 1
ATOM 1002 C C . THR B 1 11 ? -9.422 -11.617 -12.695 1 89.06 11 THR B C 1
ATOM 1004 O O . THR B 1 11 ? -8.43 -11.898 -13.375 1 89.06 11 THR B O 1
ATOM 1007 N N . PRO B 1 12 ? -10.5 -10.961 -13.188 1 87.94 12 PRO B N 1
ATOM 1008 C CA . PRO B 1 12 ? -10.383 -10.398 -14.531 1 87.94 12 PRO B CA 1
ATOM 1009 C C . PRO B 1 12 ? -9.195 -9.445 -14.672 1 87.94 12 PRO B C 1
ATOM 1011 O O . PRO B 1 12 ? -8.875 -8.711 -13.734 1 87.94 12 PRO B O 1
ATOM 1014 N N . VAL B 1 13 ? -8.562 -9.438 -15.836 1 85.12 13 VAL B N 1
ATOM 1015 C CA . VAL B 1 13 ? -7.32 -8.719 -16.078 1 85.12 13 VAL B CA 1
ATOM 1016 C C . VAL B 1 13 ? -7.504 -7.238 -15.734 1 85.12 13 VAL B C 1
ATOM 1018 O O . VAL B 1 13 ? -6.676 -6.648 -15.039 1 85.12 13 VAL B O 1
ATOM 1021 N N . PHE B 1 14 ? -8.586 -6.645 -16.094 1 77.88 14 PHE B N 1
ATOM 1022 C CA . PHE B 1 14 ? -8.812 -5.215 -15.898 1 77.88 14 PHE B CA 1
ATOM 1023 C C . PHE B 1 14 ? -8.938 -4.895 -14.414 1 77.88 14 PHE B C 1
ATOM 1025 O O . PHE B 1 14 ? -8.484 -3.844 -13.953 1 77.88 14 PHE B O 1
ATOM 1032 N N . THR B 1 15 ? -9.5 -5.734 -13.742 1 75.19 15 THR B N 1
ATOM 1033 C CA . THR B 1 15 ? -9.664 -5.555 -12.305 1 75.19 15 THR B CA 1
ATOM 1034 C C . THR B 1 15 ? -8.312 -5.57 -11.594 1 75.19 15 THR B C 1
ATOM 1036 O O . THR B 1 15 ? -8.055 -4.746 -10.719 1 75.19 15 THR B O 1
ATOM 1039 N N . PHE B 1 16 ? -7.516 -6.492 -12 1 78.31 16 PHE B N 1
ATOM 1040 C CA . PHE B 1 16 ? -6.188 -6.59 -11.406 1 78.31 16 PHE B CA 1
ATOM 1041 C C . PHE B 1 16 ? -5.363 -5.348 -11.719 1 78.31 16 PHE B C 1
ATOM 1043 O O . PHE B 1 16 ? -4.746 -4.766 -10.82 1 78.31 16 PHE B O 1
ATOM 1050 N N . PHE B 1 17 ? -5.43 -4.977 -12.93 1 71.62 17 PHE B N 1
ATOM 1051 C CA . PHE B 1 17 ? -4.645 -3.83 -13.367 1 71.62 17 PHE B CA 1
ATOM 1052 C C . PHE B 1 17 ? -5.043 -2.572 -12.609 1 71.62 17 PHE B C 1
ATOM 1054 O O . PHE B 1 17 ? -4.184 -1.825 -12.141 1 71.62 17 PHE B O 1
ATOM 1061 N N . ASN B 1 18 ? -6.223 -2.375 -12.453 1 67.56 18 ASN B N 1
ATOM 1062 C CA . ASN B 1 18 ? -6.711 -1.2 -11.734 1 67.56 18 ASN B CA 1
ATOM 1063 C C . ASN B 1 18 ? -6.352 -1.257 -10.258 1 67.56 18 ASN B C 1
ATOM 1065 O O . ASN B 1 18 ? -6.008 -0.236 -9.656 1 67.56 18 ASN B O 1
ATOM 1069 N N . TYR B 1 19 ? -6.453 -2.469 -9.812 1 65 19 TYR B N 1
ATOM 1070 C CA . TYR B 1 19 ? -6.141 -2.65 -8.398 1 65 19 TYR B CA 1
ATOM 1071 C C . TYR B 1 19 ? -4.68 -2.322 -8.109 1 65 19 TYR B C 1
ATOM 1073 O O . TYR B 1 19 ? -4.375 -1.605 -7.156 1 65 19 TYR B O 1
ATOM 1081 N N . GLN B 1 20 ? -3.834 -2.934 -8.914 1 64 20 GLN B N 1
ATOM 1082 C CA . GLN B 1 20 ? -2.404 -2.707 -8.727 1 64 20 GLN B CA 1
ATOM 1083 C C . GLN B 1 20 ? -2.072 -1.219 -8.773 1 64 20 GLN B C 1
ATOM 1085 O O . GLN B 1 20 ? -1.25 -0.736 -7.992 1 64 20 GLN B O 1
ATOM 1090 N N . GLN B 1 21 ? -2.814 -0.639 -9.602 1 60.78 21 GLN B N 1
ATOM 1091 C CA . GLN B 1 21 ? -2.531 0.783 -9.758 1 60.78 21 GLN B CA 1
ATOM 1092 C C . GLN B 1 21 ? -3.139 1.597 -8.617 1 60.78 21 GLN B C 1
ATOM 1094 O O . GLN B 1 21 ? -2.566 2.604 -8.195 1 60.78 21 GLN B O 1
ATOM 1099 N N . GLU B 1 22 ? -4.172 1.015 -8.219 1 60.38 22 GLU B N 1
ATOM 1100 C CA . GLU B 1 22 ? -4.969 1.855 -7.332 1 60.38 22 GLU B CA 1
ATOM 1101 C C . GLU B 1 22 ? -4.73 1.498 -5.867 1 60.38 22 GLU B C 1
ATOM 1103 O O . GLU B 1 22 ? -5.379 2.045 -4.973 1 60.38 22 GLU B O 1
ATOM 1108 N N . VAL B 1 23 ? -3.906 0.841 -5.527 1 61.06 23 VAL B N 1
ATOM 1109 C CA . VAL B 1 23 ? -3.809 0.464 -4.121 1 61.06 23 VAL B CA 1
ATOM 1110 C C . VAL B 1 23 ? -4.234 1.636 -3.242 1 61.06 23 VAL B C 1
ATOM 1112 O O . VAL B 1 23 ? -4.949 1.449 -2.254 1 61.06 23 VAL B O 1
ATOM 1115 N N . GLU B 1 24 ? -3.961 2.756 -3.691 1 63.19 24 GLU B N 1
ATOM 1116 C CA . GLU B 1 24 ? -4.414 3.936 -2.963 1 63.19 24 GLU B CA 1
ATOM 1117 C C . GLU B 1 24 ? -5.93 4.105 -3.08 1 63.19 24 GLU B C 1
ATOM 1119 O O . GLU B 1 24 ? -6.555 4.727 -2.221 1 63.19 24 GLU B O 1
ATOM 1124 N N . ASN B 1 25 ? -6.391 3.512 -4.027 1 64.38 25 ASN B N 1
ATOM 1125 C CA . ASN B 1 25 ? -7.82 3.684 -4.27 1 64.38 25 ASN B CA 1
ATOM 1126 C C . ASN B 1 25 ? -8.625 2.514 -3.715 1 64.38 25 ASN B C 1
ATOM 1128 O O . ASN B 1 25 ? -9.82 2.381 -4.008 1 64.38 25 ASN B O 1
ATOM 1132 N N . ASN B 1 26 ? -8.023 1.732 -3.023 1 68.12 26 ASN B N 1
ATOM 1133 C CA . ASN B 1 26 ? -8.727 0.652 -2.344 1 68.12 26 ASN B CA 1
ATOM 1134 C C . ASN B 1 26 ? -9.359 1.13 -1.043 1 68.12 26 ASN B C 1
ATOM 1136 O O . ASN B 1 26 ? -8.664 1.574 -0.13 1 68.12 26 ASN B O 1
ATOM 1140 N N . PRO B 1 27 ? -10.727 1.069 -1.019 1 72.38 27 PRO B N 1
ATOM 1141 C CA . PRO B 1 27 ? -11.391 1.567 0.19 1 72.38 27 PRO B CA 1
ATOM 1142 C C . PRO B 1 27 ? -11.109 0.701 1.416 1 72.38 27 PRO B C 1
ATOM 1144 O O . PRO B 1 27 ? -11.398 1.11 2.543 1 72.38 27 PRO B O 1
ATOM 1147 N N . ARG B 1 28 ? -10.602 -0.441 1.256 1 73.81 28 ARG B N 1
ATOM 1148 C CA . ARG B 1 28 ? -10.312 -1.322 2.383 1 73.81 28 ARG B CA 1
ATOM 1149 C C . ARG B 1 28 ? -8.867 -1.175 2.838 1 73.81 28 ARG B C 1
ATOM 1151 O O . ARG B 1 28 ? -8.406 -1.916 3.709 1 73.81 28 ARG B O 1
ATOM 1158 N N . ARG B 1 29 ? -8.266 -0.209 2.365 1 77.25 29 ARG B N 1
ATOM 1159 C CA . ARG B 1 29 ? -6.859 0.002 2.701 1 77.25 29 ARG B CA 1
ATOM 1160 C C . ARG B 1 29 ? -6.703 0.421 4.16 1 77.25 29 ARG B C 1
ATOM 1162 O O . ARG B 1 29 ? -7.625 0.981 4.75 1 77.25 29 ARG B O 1
ATOM 1169 N N . SER B 1 30 ? -5.562 0.092 4.695 1 82 30 SER B N 1
ATOM 1170 C CA . SER B 1 30 ? -5.277 0.406 6.094 1 82 30 SER B CA 1
ATOM 1171 C C . SER B 1 30 ? -4.613 1.771 6.227 1 82 30 SER B C 1
ATOM 1173 O O . SER B 1 30 ? -4.512 2.314 7.328 1 82 30 SER B O 1
ATOM 1175 N N . MET B 1 31 ? -4.227 2.375 5.141 1 83.62 31 MET B N 1
ATOM 1176 C CA . MET B 1 31 ? -3.461 3.617 5.176 1 83.62 31 MET B CA 1
ATOM 1177 C C . MET B 1 31 ? -3.914 4.566 4.07 1 83.62 31 MET B C 1
ATOM 1179 O O . MET B 1 31 ? -4.297 4.121 2.984 1 83.62 31 MET B O 1
ATOM 1183 N N . ALA B 1 32 ? -3.896 5.875 4.41 1 85.31 32 ALA B N 1
ATOM 1184 C CA . ALA B 1 32 ? -4.152 6.918 3.42 1 85.31 32 ALA B CA 1
ATOM 1185 C C . ALA B 1 32 ? -3.121 8.031 3.52 1 85.31 32 ALA B C 1
ATOM 1187 O O . ALA B 1 32 ? -2.719 8.422 4.621 1 85.31 32 ALA B O 1
ATOM 1188 N N . TYR B 1 33 ? -2.746 8.484 2.42 1 85.94 33 TYR B N 1
ATOM 1189 C CA . TYR B 1 33 ? -1.817 9.609 2.359 1 85.94 33 TYR B CA 1
ATOM 1190 C C . TYR B 1 33 ? -2.559 10.914 2.104 1 85.94 33 TYR B C 1
ATOM 1192 O O . TYR B 1 33 ? -3.533 10.945 1.348 1 85.94 33 TYR B O 1
ATOM 1200 N N . LEU B 1 34 ? -2.029 11.906 2.762 1 89.81 34 LEU B N 1
ATOM 1201 C CA . LEU B 1 34 ? -2.584 13.25 2.609 1 89.81 34 LEU B CA 1
ATOM 1202 C C . LEU B 1 34 ? -1.557 14.195 1.997 1 89.81 34 LEU B C 1
ATOM 1204 O O . LEU B 1 34 ? -0.369 14.125 2.32 1 89.81 34 LEU B O 1
ATOM 1208 N N . GLY B 1 35 ? -2.033 15.023 1.092 1 91.06 35 GLY B N 1
ATOM 1209 C CA . GLY B 1 35 ? -1.248 16.125 0.551 1 91.06 35 GLY B CA 1
ATOM 1210 C C . GLY B 1 35 ? -1.94 17.469 0.671 1 91.06 35 GLY B C 1
ATOM 1211 O O . GLY B 1 35 ? -3.031 17.656 0.129 1 91.06 35 GLY B O 1
ATOM 1212 N N . SER B 1 36 ? -1.263 18.312 1.404 1 94.19 36 SER B N 1
ATOM 1213 C CA . SER B 1 36 ? -1.836 19.641 1.592 1 94.19 36 SER B CA 1
ATOM 1214 C C . SER B 1 36 ? -0.938 20.719 0.997 1 94.19 36 SER B C 1
ATOM 1216 O O . SER B 1 36 ? 0.254 20.781 1.306 1 94.19 36 SER B O 1
ATOM 1218 N N . PRO B 1 37 ? -1.473 21.609 0.197 1 93.94 37 PRO B N 1
ATOM 1219 C CA . PRO B 1 37 ? -0.667 22.703 -0.344 1 93.94 37 PRO B CA 1
ATOM 1220 C C . PRO B 1 37 ? -0.329 23.75 0.706 1 93.94 37 PRO B C 1
ATOM 1222 O O . PRO B 1 37 ? 0.475 24.656 0.445 1 93.94 37 PRO B O 1
ATOM 1225 N N . GLU B 1 38 ? -0.934 23.641 1.892 1 95.12 38 GLU B N 1
ATOM 1226 C CA . GLU B 1 38 ? -0.664 24.562 3.002 1 95.12 38 GLU B CA 1
ATOM 1227 C C . GLU B 1 38 ? -0.143 23.797 4.219 1 95.12 38 GLU B C 1
ATOM 1229 O O . GLU B 1 38 ? -0.614 22.703 4.523 1 95.12 38 GLU B O 1
ATOM 1234 N N . CYS B 1 39 ? 0.747 24.406 4.906 1 95.31 39 CYS B N 1
ATOM 1235 C CA . CYS B 1 39 ? 1.259 23.828 6.141 1 95.31 39 CYS B CA 1
ATOM 1236 C C . CYS B 1 39 ? 0.421 24.266 7.336 1 95.31 39 CYS B C 1
ATOM 1238 O O . CYS B 1 39 ? 0.914 24.969 8.219 1 95.31 39 CYS B O 1
ATOM 1240 N N . THR B 1 40 ? -0.875 24 7.406 1 95.75 40 THR B N 1
ATOM 1241 C CA . THR B 1 40 ? -1.818 24.281 8.484 1 95.75 40 THR B CA 1
ATOM 1242 C C . THR B 1 40 ? -2.629 23.031 8.828 1 95.75 40 THR B C 1
ATOM 1244 O O . THR B 1 40 ? -2.764 22.125 8 1 95.75 40 THR B O 1
ATOM 1247 N N . LEU B 1 41 ? -3.041 23.031 10.031 1 96.31 41 LEU B N 1
ATOM 1248 C CA . LEU B 1 41 ? -3.924 21.938 10.438 1 96.31 41 LEU B CA 1
ATOM 1249 C C . LEU B 1 41 ? -5.176 21.906 9.57 1 96.31 41 LEU B C 1
ATOM 1251 O O . LEU B 1 41 ? -5.602 20.844 9.133 1 96.31 41 LEU B O 1
ATOM 1255 N N . ASP B 1 42 ? -5.719 23.094 9.281 1 96.75 42 ASP B N 1
ATOM 1256 C CA . ASP B 1 42 ? -6.906 23.188 8.43 1 96.75 42 ASP B CA 1
ATOM 1257 C C . ASP B 1 42 ? -6.637 22.609 7.043 1 96.75 42 ASP B C 1
ATOM 1259 O O . ASP B 1 42 ? -7.484 21.922 6.48 1 96.75 42 ASP B O 1
ATOM 1263 N N . GLY B 1 43 ? -5.484 22.922 6.484 1 96.31 43 GLY B N 1
ATOM 1264 C CA . GLY B 1 43 ? -5.109 22.359 5.191 1 96.31 43 GLY B CA 1
ATOM 1265 C C . GLY B 1 43 ? -5.066 20.844 5.184 1 96.31 43 GLY B C 1
ATOM 1266 O O . GLY B 1 43 ? -5.547 20.219 4.238 1 96.31 43 GLY B O 1
ATOM 1267 N N . LEU B 1 44 ? -4.492 20.266 6.211 1 96.75 44 LEU B N 1
ATOM 1268 C CA . LEU B 1 44 ? -4.414 18.812 6.309 1 96.75 44 LEU B CA 1
ATOM 1269 C C . LEU B 1 44 ? -5.801 18.203 6.48 1 96.75 44 LEU B C 1
ATOM 1271 O O . LEU B 1 44 ? -6.098 17.141 5.902 1 96.75 44 LEU B O 1
ATOM 1275 N N . ILE B 1 45 ? -6.672 18.828 7.262 1 97.12 45 ILE B N 1
ATOM 1276 C CA . ILE B 1 45 ? -8.031 18.328 7.445 1 97.12 45 ILE B CA 1
ATOM 1277 C C . ILE B 1 45 ? -8.781 18.375 6.117 1 97.12 45 ILE B C 1
ATOM 1279 O O . ILE B 1 45 ? -9.492 17.422 5.762 1 97.12 45 ILE B O 1
ATOM 1283 N N . GLN B 1 46 ? -8.586 19.422 5.352 1 95.56 46 GLN B N 1
ATOM 1284 C CA . GLN B 1 46 ? -9.219 19.516 4.035 1 95.56 46 GLN B CA 1
ATOM 1285 C C . GLN B 1 46 ? -8.711 18.438 3.098 1 95.56 46 GLN B C 1
ATOM 1287 O O . GLN B 1 46 ? -9.469 17.922 2.266 1 95.56 46 GLN B O 1
ATOM 1292 N N . ALA B 1 47 ? -7.453 18.109 3.201 1 92.44 47 ALA B N 1
ATOM 1293 C CA . ALA B 1 47 ? -6.859 17.062 2.369 1 92.44 47 ALA B CA 1
ATOM 1294 C C . ALA B 1 47 ? -7.566 15.727 2.578 1 92.44 47 ALA B C 1
ATOM 1296 O O . ALA B 1 47 ? -7.629 14.898 1.665 1 92.44 47 ALA B O 1
ATOM 1297 N N . THR B 1 48 ? -8.148 15.461 3.814 1 93.56 48 THR B N 1
ATOM 1298 C CA . THR B 1 48 ? -8.844 14.203 4.066 1 93.56 48 THR B CA 1
ATOM 1299 C C . THR B 1 48 ? -10.086 14.086 3.182 1 93.56 48 THR B C 1
ATOM 1301 O O . THR B 1 48 ? -10.516 12.977 2.855 1 93.56 48 THR B O 1
ATOM 1304 N N . GLU B 1 49 ? -10.586 15.188 2.688 1 91.19 49 GLU B N 1
ATOM 1305 C CA . GLU B 1 49 ? -11.789 15.188 1.867 1 91.19 49 GLU B CA 1
ATOM 1306 C C . GLU B 1 49 ? -11.469 14.844 0.416 1 91.19 49 GLU B C 1
ATOM 1308 O O . GLU B 1 49 ? -12.367 14.484 -0.353 1 91.19 49 GLU B O 1
ATOM 1313 N N . LEU B 1 50 ? -10.234 14.914 0.094 1 85.25 50 LEU B N 1
ATOM 1314 C CA . LEU B 1 50 ? -9.812 14.711 -1.288 1 85.25 50 LEU B CA 1
ATOM 1315 C C . LEU B 1 50 ? -9.328 13.281 -1.505 1 85.25 50 LEU B C 1
ATOM 1317 O O . LEU B 1 50 ? -8.938 12.914 -2.615 1 85.25 50 LEU B O 1
ATOM 1321 N N . ILE B 1 51 ? -9.375 12.453 -0.509 1 83.25 51 ILE B N 1
ATOM 1322 C CA . ILE B 1 51 ? -8.914 11.078 -0.602 1 83.25 51 ILE B CA 1
ATOM 1323 C C . ILE B 1 51 ? -9.812 10.297 -1.563 1 83.25 51 ILE B C 1
ATOM 1325 O O . ILE B 1 51 ? -11.023 10.211 -1.357 1 83.25 51 ILE B O 1
ATOM 1329 N N . PRO B 1 52 ? -9.117 9.781 -2.615 1 77.19 52 PRO B N 1
ATOM 1330 C CA . PRO B 1 52 ? -9.922 8.945 -3.508 1 77.19 52 PRO B CA 1
ATOM 1331 C C . PRO B 1 52 ? -10.445 7.688 -2.822 1 77.19 52 PRO B C 1
ATOM 1333 O O . PRO B 1 52 ? -9.734 7.07 -2.029 1 77.19 52 PRO B O 1
ATOM 1336 N N . ASP B 1 53 ? -11.789 7.379 -3.242 1 78.12 53 ASP B N 1
ATOM 1337 C CA . ASP B 1 53 ? -12.422 6.211 -2.631 1 78.12 53 ASP B CA 1
ATOM 1338 C C . ASP B 1 53 ? -12.164 6.176 -1.126 1 78.12 53 ASP B C 1
ATOM 1340 O O . ASP B 1 53 ? -11.609 5.199 -0.609 1 78.12 53 ASP B O 1
ATOM 1344 N N . LYS B 1 54 ? -12.438 7.098 -0.423 1 83.62 54 LYS B N 1
ATOM 1345 C CA . LYS B 1 54 ? -12.195 7.336 0.996 1 83.62 54 LYS B CA 1
ATOM 1346 C C . LYS B 1 54 ? -12.664 6.156 1.842 1 83.62 54 LYS B C 1
ATOM 1348 O O . LYS B 1 54 ? -13.812 5.723 1.723 1 83.62 54 LYS B O 1
ATOM 1353 N N . PRO B 1 55 ? -11.719 5.633 2.635 1 84.44 55 PRO B N 1
ATOM 1354 C CA . PRO B 1 55 ? -12.086 4.48 3.463 1 84.44 55 PRO B CA 1
ATOM 1355 C C . PRO B 1 55 ? -13.172 4.809 4.484 1 84.44 55 PRO B C 1
ATOM 1357 O O . PRO B 1 55 ? -13.32 5.965 4.887 1 84.44 55 PRO B O 1
ATOM 1360 N N . ASP B 1 56 ? -13.898 3.727 4.914 1 88.31 56 ASP B N 1
ATOM 1361 C CA . ASP B 1 56 ? -14.961 3.889 5.906 1 88.31 56 ASP B CA 1
ATOM 1362 C C . ASP B 1 56 ? -14.383 3.914 7.32 1 88.31 56 ASP B C 1
ATOM 1364 O O . ASP B 1 56 ? -14.664 3.021 8.125 1 88.31 56 ASP B O 1
ATOM 1368 N N . TRP B 1 57 ? -13.656 4.871 7.688 1 93.12 57 TRP B N 1
ATOM 1369 C CA . TRP B 1 57 ? -13.047 5.078 9 1 93.12 57 TRP B CA 1
ATOM 1370 C C . TRP B 1 57 ? -13.867 6.07 9.82 1 93.12 57 TRP B C 1
ATOM 1372 O O . TRP B 1 57 ? -14.805 6.684 9.312 1 93.12 57 TRP B O 1
ATOM 1382 N N . ASP B 1 58 ? -13.664 6.09 11.125 1 95.06 58 ASP B N 1
ATOM 1383 C CA . ASP B 1 58 ? -14.133 7.191 11.961 1 95.06 58 ASP B CA 1
ATOM 1384 C C . ASP B 1 58 ? -13.281 8.445 11.742 1 95.06 58 ASP B C 1
ATOM 1386 O O . ASP B 1 58 ? -12.305 8.672 12.469 1 95.06 58 ASP B O 1
ATOM 1390 N N . TRP B 1 59 ? -13.656 9.234 10.844 1 94.5 59 TRP B N 1
ATOM 1391 C CA . TRP B 1 59 ? -12.836 10.367 10.43 1 94.5 59 TRP B CA 1
ATOM 1392 C C . TRP B 1 59 ? -12.844 11.461 11.492 1 94.5 59 TRP B C 1
ATOM 1394 O O . TRP B 1 59 ? -11.945 12.312 11.523 1 94.5 59 TRP B O 1
ATOM 1404 N N . ASP B 1 60 ? -13.898 11.484 12.367 1 95.06 60 ASP B N 1
ATOM 1405 C CA . ASP B 1 60 ? -13.82 12.367 13.523 1 95.06 60 ASP B CA 1
ATOM 1406 C C . ASP B 1 60 ? -12.648 11.992 14.43 1 95.06 60 ASP B C 1
ATOM 1408 O O . ASP B 1 60 ? -11.93 12.859 14.922 1 95.06 60 ASP B O 1
ATOM 1412 N N . ALA B 1 61 ? -12.539 10.727 14.656 1 96.31 61 ALA B N 1
ATOM 1413 C CA . ALA B 1 61 ? -11.43 10.234 15.461 1 96.31 61 ALA B CA 1
ATOM 1414 C C . ALA B 1 61 ? -10.094 10.523 14.781 1 96.31 61 ALA B C 1
ATOM 1416 O O . ALA B 1 61 ? -9.109 10.867 15.445 1 96.31 61 ALA B O 1
ATOM 1417 N N . VAL B 1 62 ? -10.023 10.391 13.469 1 96.75 62 VAL B N 1
ATOM 1418 C CA . VAL B 1 62 ? -8.812 10.68 12.703 1 96.75 62 VAL B CA 1
ATOM 1419 C C . VAL B 1 62 ? -8.445 12.156 12.875 1 96.75 62 VAL B C 1
ATOM 1421 O O . VAL B 1 62 ? -7.297 12.477 13.195 1 96.75 62 VAL B O 1
ATOM 1424 N N . VAL B 1 63 ? -9.422 12.984 12.742 1 96.88 63 VAL B N 1
ATOM 1425 C CA . VAL B 1 63 ? -9.164 14.414 12.852 1 96.88 63 VAL B CA 1
ATOM 1426 C C . VAL B 1 63 ? -8.68 14.75 14.266 1 96.88 63 VAL B C 1
ATOM 1428 O O . VAL B 1 63 ? -7.77 15.555 14.438 1 96.88 63 VAL B O 1
ATOM 1431 N N . LYS B 1 64 ? -9.258 14.133 15.25 1 97 64 LYS B N 1
ATOM 1432 C CA . LYS B 1 64 ? -8.797 14.344 16.625 1 97 64 LYS B CA 1
ATOM 1433 C C . LYS B 1 64 ? -7.328 13.953 16.766 1 97 64 LYS B C 1
ATOM 1435 O O . LYS B 1 64 ? -6.566 14.633 17.453 1 97 64 LYS B O 1
ATOM 1440 N N . THR B 1 65 ? -7.004 12.914 16.172 1 96.06 65 THR B N 1
ATOM 1441 C CA . THR B 1 65 ? -5.621 12.453 16.203 1 96.06 65 THR B CA 1
ATOM 1442 C C . THR B 1 65 ?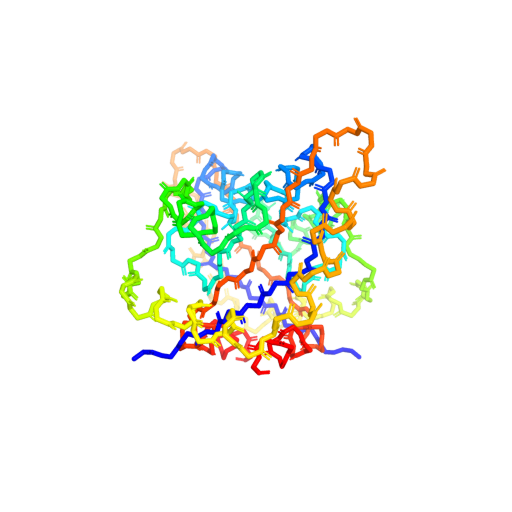 -4.699 13.461 15.531 1 96.06 65 THR B C 1
ATOM 1444 O O . THR B 1 65 ? -3.602 13.734 16.016 1 96.06 65 THR B O 1
ATOM 1447 N N . MET B 1 66 ? -5.121 13.992 14.391 1 96.75 66 MET B N 1
ATOM 1448 C CA . MET B 1 66 ? -4.363 15.016 13.664 1 96.75 66 MET B CA 1
ATOM 1449 C C . MET B 1 66 ? -4.164 16.25 14.531 1 96.75 66 MET B C 1
ATOM 1451 O O . MET B 1 66 ? -3.062 16.812 14.586 1 96.75 66 MET B O 1
ATOM 1455 N N . VAL B 1 67 ? -5.273 16.656 15.234 1 96.81 67 VAL B N 1
ATOM 1456 C CA . VAL B 1 67 ? -5.227 17.828 16.094 1 96.81 67 VAL B CA 1
ATOM 1457 C C . VAL B 1 67 ? -4.207 17.625 17.203 1 96.81 67 VAL B C 1
ATOM 1459 O O . VAL B 1 67 ? -3.383 18.5 17.484 1 96.81 67 VAL B O 1
ATOM 1462 N N . ASN B 1 68 ? -4.301 16.453 17.812 1 96.12 68 ASN B N 1
ATOM 1463 C CA . ASN B 1 68 ? -3.375 16.125 18.906 1 96.12 68 ASN B CA 1
ATOM 1464 C C . ASN B 1 68 ? -1.925 16.156 18.422 1 96.12 68 ASN B C 1
ATOM 1466 O O . ASN B 1 68 ? -1.054 16.703 19.109 1 96.12 68 ASN B O 1
ATOM 1470 N N . PHE B 1 69 ? -1.66 15.578 17.359 1 95.94 69 PHE B N 1
ATOM 1471 C CA . PHE B 1 69 ? -0.318 15.602 16.797 1 95.94 69 PHE B CA 1
ATOM 1472 C C . PHE B 1 69 ? 0.15 17.031 16.562 1 95.94 69 PHE B C 1
ATOM 1474 O O . PHE B 1 69 ? 1.276 17.391 16.922 1 95.94 69 PHE B O 1
ATOM 1481 N N . TRP B 1 70 ? -0.708 17.828 15.945 1 95.19 70 TRP B N 1
ATOM 1482 C CA . TRP B 1 70 ? -0.369 19.203 15.562 1 95.19 70 TRP B CA 1
ATOM 1483 C C . TRP B 1 70 ? 0.02 20.031 16.781 1 95.19 70 TRP B C 1
ATOM 1485 O O . TRP B 1 70 ? 0.976 20.812 16.734 1 95.19 70 TRP B O 1
ATOM 1495 N N . LEU B 1 71 ? -0.724 19.828 17.875 1 94.19 71 LEU B N 1
ATOM 1496 C CA . LEU B 1 71 ? -0.503 20.578 19.109 1 94.19 71 LEU B CA 1
ATOM 1497 C C . LEU B 1 71 ? 0.828 20.203 19.75 1 94.19 71 LEU B C 1
ATOM 1499 O O . LEU B 1 71 ? 1.474 21.031 20.391 1 94.19 71 LEU B O 1
ATOM 1503 N N . HIS B 1 72 ? 1.339 19 19.5 1 95.06 72 HIS B N 1
ATOM 1504 C CA . HIS B 1 72 ? 2.529 18.516 20.203 1 95.06 72 HIS B CA 1
ATOM 1505 C C . HIS B 1 72 ? 3.762 18.625 19.312 1 95.06 72 HIS B C 1
ATOM 1507 O O . HIS B 1 72 ? 4.875 18.312 19.75 1 95.06 72 HIS B O 1
ATOM 1513 N N . HIS B 1 73 ? 3.586 19 18.125 1 94.25 73 HIS B N 1
ATOM 1514 C CA . HIS B 1 73 ? 4.715 19.047 17.219 1 94.25 73 HIS B CA 1
ATOM 1515 C C . HIS B 1 73 ? 4.859 20.438 16.594 1 94.25 73 HIS B C 1
ATOM 1517 O O . HIS B 1 73 ? 5.172 20.547 15.406 1 94.25 73 HIS B O 1
ATOM 1523 N N . GLU B 1 74 ? 4.656 21.453 17.328 1 88.81 74 GLU B N 1
ATOM 1524 C CA . GLU B 1 74 ? 4.656 22.828 16.828 1 88.81 74 GLU B CA 1
ATOM 1525 C C . GLU B 1 74 ? 6 23.188 16.203 1 88.81 74 GLU B C 1
ATOM 1527 O O . GLU B 1 74 ? 6.055 23.797 15.141 1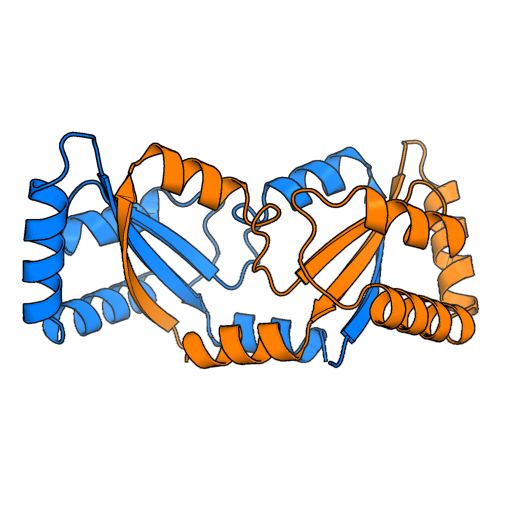 88.81 74 GLU B O 1
ATOM 1532 N N . SER B 1 75 ? 7.07 22.844 16.906 1 91.62 75 SER B N 1
ATOM 1533 C CA . SER B 1 75 ? 8.398 23.172 16.391 1 91.62 75 SER B CA 1
ATOM 1534 C C . SER B 1 75 ? 8.633 22.5 15.039 1 91.62 75 SER B C 1
ATOM 1536 O O . SER B 1 75 ? 9.164 23.141 14.117 1 91.62 75 SER B O 1
ATOM 1538 N N . ASN B 1 76 ? 8.234 21.281 14.867 1 93.31 76 ASN B N 1
ATOM 1539 C CA . ASN B 1 76 ? 8.359 20.562 13.602 1 93.31 76 ASN B CA 1
ATOM 1540 C C . ASN B 1 76 ? 7.539 21.234 12.5 1 93.31 76 ASN B C 1
ATOM 1542 O O . ASN B 1 76 ? 7.984 21.328 11.352 1 93.31 76 ASN B O 1
ATOM 1546 N N . ILE B 1 77 ? 6.383 21.672 12.891 1 94.25 77 ILE B N 1
ATOM 1547 C CA . ILE B 1 77 ? 5.469 22.281 11.93 1 94.25 77 ILE B CA 1
ATOM 1548 C C . ILE B 1 77 ? 6.102 23.547 11.344 1 94.25 77 ILE B C 1
ATOM 1550 O O . ILE B 1 77 ? 6.008 23.781 10.141 1 94.25 77 ILE B O 1
ATOM 1554 N N . GLN B 1 78 ? 6.77 24.312 12.172 1 94.31 78 GLN B N 1
ATOM 1555 C CA . GLN B 1 78 ? 7.445 25.516 11.703 1 94.31 78 GLN B CA 1
ATOM 1556 C C . GLN B 1 78 ? 8.562 25.172 10.727 1 94.31 78 GLN B C 1
ATOM 1558 O O . GLN B 1 78 ? 8.781 25.891 9.742 1 94.31 78 GLN B O 1
ATOM 1563 N N . THR B 1 79 ? 9.234 24.156 11.039 1 95.38 79 THR B N 1
ATOM 1564 C CA . THR B 1 79 ? 10.312 23.703 10.164 1 95.38 79 THR B CA 1
ATOM 1565 C C . THR B 1 79 ? 9.766 23.312 8.797 1 95.38 79 THR B C 1
ATOM 1567 O O . THR B 1 79 ? 10.328 23.703 7.766 1 95.38 79 THR B O 1
ATOM 1570 N N . TRP B 1 80 ? 8.648 22.547 8.766 1 94.75 80 TRP B N 1
ATOM 1571 C CA . TRP B 1 80 ? 8.039 22.141 7.508 1 94.75 80 TRP B CA 1
ATOM 1572 C C . TRP B 1 80 ? 7.512 23.359 6.746 1 94.75 80 TRP B C 1
ATOM 1574 O O . TRP B 1 80 ? 7.605 23.422 5.516 1 94.75 80 TRP B O 1
ATOM 1584 N N . ARG B 1 81 ? 7.008 24.281 7.484 1 94.62 81 ARG B N 1
ATOM 1585 C CA . ARG B 1 81 ? 6.512 25.5 6.863 1 94.62 81 ARG B CA 1
ATOM 1586 C C . ARG B 1 81 ? 7.633 26.234 6.141 1 94.62 81 ARG B C 1
ATOM 1588 O O . ARG B 1 81 ? 7.457 26.688 5.008 1 94.62 81 ARG B O 1
ATOM 1595 N N . ARG B 1 82 ? 8.703 26.312 6.805 1 94.81 82 ARG B N 1
ATOM 1596 C CA . ARG B 1 82 ? 9.867 26.984 6.215 1 94.81 82 ARG B CA 1
ATOM 1597 C C . ARG B 1 82 ? 10.375 26.203 5 1 94.81 82 ARG B C 1
ATOM 1599 O O . ARG B 1 82 ? 10.742 26.812 3.988 1 94.81 82 ARG B O 1
ATOM 1606 N N . GLU B 1 83 ? 10.391 24.938 5.164 1 94.12 83 GLU B N 1
ATOM 1607 C CA . GLU B 1 83 ? 10.828 24.094 4.055 1 94.12 83 GLU B CA 1
ATOM 1608 C C . GLU B 1 83 ? 9.93 24.281 2.834 1 94.12 83 GLU B C 1
ATOM 1610 O O . GLU B 1 83 ? 10.422 24.391 1.708 1 94.12 83 GLU B O 1
ATOM 1615 N N . MET B 1 84 ? 8.672 24.266 3.061 1 93.62 84 MET B N 1
ATOM 1616 C CA . MET B 1 84 ? 7.715 24.438 1.971 1 93.62 84 MET B CA 1
ATOM 1617 C C . MET B 1 84 ? 7.926 25.766 1.261 1 93.62 84 MET B C 1
ATOM 1619 O O . MET B 1 84 ? 7.855 25.844 0.033 1 93.62 84 MET B O 1
ATOM 1623 N N . ALA B 1 85 ? 8.242 26.75 2.021 1 92.56 85 ALA B N 1
ATOM 1624 C CA . ALA B 1 85 ? 8.43 28.094 1.482 1 92.56 85 ALA B CA 1
ATOM 1625 C C . ALA B 1 85 ? 9.742 28.203 0.707 1 92.56 85 ALA B C 1
ATOM 1627 O O . ALA B 1 85 ? 9.898 29.078 -0.147 1 92.56 85 ALA B O 1
ATOM 1628 N N . SER B 1 86 ? 10.625 27.312 0.997 1 93.31 86 SER B N 1
ATOM 1629 C CA . SER B 1 86 ? 11.953 27.391 0.399 1 93.31 86 SER B CA 1
ATOM 1630 C C . SER B 1 86 ? 11.969 26.781 -0.996 1 93.31 86 SER B C 1
ATOM 1632 O O . SER B 1 86 ? 12.898 27 -1.771 1 93.31 86 SER B O 1
ATOM 1634 N N . PHE B 1 87 ? 10.992 26 -1.28 1 87.19 87 PHE B N 1
ATOM 1635 C CA . PHE B 1 87 ? 10.914 25.391 -2.598 1 87.19 87 PHE B CA 1
ATOM 1636 C C . PHE B 1 87 ? 10.461 26.391 -3.646 1 87.19 87 PHE B C 1
ATOM 1638 O O . PHE B 1 87 ? 9.633 27.266 -3.365 1 87.19 87 PHE B O 1
ATOM 1645 N N . SER B 1 88 ? 10.969 26.266 -4.816 1 89.12 88 SER B N 1
ATOM 1646 C CA . SER B 1 88 ? 10.57 27.125 -5.93 1 89.12 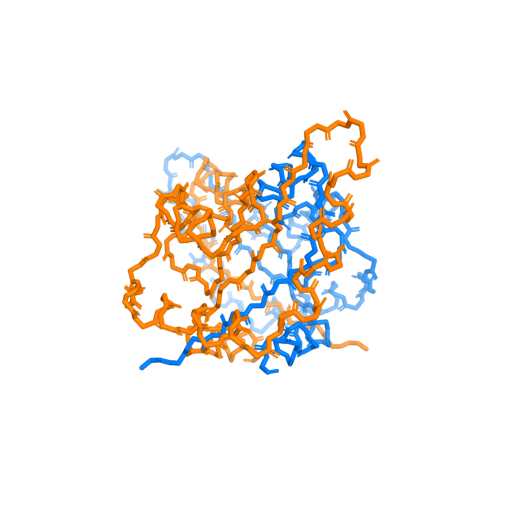88 SER B CA 1
ATOM 1647 C C . SER B 1 88 ? 9.32 26.578 -6.617 1 89.12 88 SER B C 1
ATOM 1649 O O . SER B 1 88 ? 8.547 27.344 -7.203 1 89.12 88 SER B O 1
ATOM 1651 N N . GLU B 1 89 ? 9.125 25.312 -6.516 1 89.62 89 GLU B N 1
ATOM 1652 C CA . GLU B 1 89 ? 7.961 24.688 -7.137 1 89.62 89 GLU B CA 1
ATOM 1653 C C . GLU B 1 89 ? 6.859 24.438 -6.113 1 89.62 89 GLU B C 1
ATOM 1655 O O . GLU B 1 89 ? 7.094 24.531 -4.906 1 89.62 89 GLU B O 1
ATOM 1660 N N . ALA B 1 90 ? 5.672 24.156 -6.648 1 89.81 90 ALA B N 1
ATOM 1661 C CA . ALA B 1 90 ? 4.551 23.812 -5.773 1 89.81 90 ALA B CA 1
ATOM 1662 C C . ALA B 1 90 ? 4.844 22.562 -4.961 1 89.81 90 ALA B C 1
ATOM 1664 O O . ALA B 1 90 ? 5.379 21.578 -5.492 1 89.81 90 ALA B O 1
ATOM 1665 N N . THR B 1 91 ? 4.629 22.641 -3.656 1 92.44 91 THR B N 1
ATOM 1666 C CA . THR B 1 91 ? 4.898 21.516 -2.756 1 92.44 91 THR B CA 1
ATOM 1667 C C . THR B 1 91 ? 3.654 21.172 -1.941 1 92.44 91 THR B C 1
ATOM 1669 O O . THR B 1 91 ? 2.684 21.938 -1.926 1 92.44 91 THR B O 1
ATOM 1672 N N . LEU B 1 92 ? 3.684 20.078 -1.416 1 92.81 92 LEU B N 1
ATOM 1673 C CA . LEU B 1 92 ? 2.65 19.609 -0.5 1 92.81 92 LEU B CA 1
ATOM 1674 C C . LEU B 1 92 ? 3.258 19.188 0.835 1 92.81 92 LEU B C 1
ATOM 1676 O O . LEU B 1 92 ? 4.348 18.609 0.874 1 92.81 92 LEU B O 1
ATOM 1680 N N . LEU B 1 93 ? 2.594 19.562 1.85 1 95.12 93 LEU B N 1
ATOM 1681 C CA . LEU B 1 93 ? 2.805 18.859 3.115 1 95.12 93 LEU B CA 1
ATOM 1682 C C . LEU B 1 93 ? 2.178 17.469 3.086 1 95.12 93 LEU B C 1
ATOM 1684 O O . LEU B 1 93 ? 0.969 17.328 2.883 1 95.12 93 LEU B O 1
ATOM 1688 N N . VAL B 1 94 ? 3.012 16.469 3.234 1 90.88 94 VAL B N 1
ATOM 1689 C CA . VAL B 1 94 ? 2.555 15.094 3.09 1 90.88 94 VAL B CA 1
ATOM 1690 C C . VAL B 1 94 ? 2.4 14.453 4.469 1 90.88 94 VAL B C 1
ATOM 1692 O O . VAL B 1 94 ? 3.297 14.555 5.312 1 90.88 94 VAL B O 1
ATOM 1695 N N . ALA B 1 95 ? 1.296 13.812 4.645 1 91.56 95 ALA B N 1
ATOM 1696 C CA . ALA B 1 95 ? 1.003 13.102 5.883 1 91.56 95 ALA B CA 1
ATOM 1697 C C . ALA B 1 95 ? 0.369 11.742 5.598 1 91.56 95 ALA B C 1
ATOM 1699 O O . ALA B 1 95 ? 0.018 11.445 4.453 1 91.56 95 ALA B O 1
ATOM 1700 N N . ARG B 1 96 ? 0.337 10.938 6.625 1 89.81 96 ARG B N 1
ATOM 1701 C CA . ARG B 1 96 ? -0.317 9.641 6.484 1 89.81 96 ARG B CA 1
ATOM 1702 C C . ARG B 1 96 ? -1.177 9.328 7.707 1 89.81 96 ARG B C 1
ATOM 1704 O O . ARG B 1 96 ? -0.841 9.719 8.828 1 89.81 96 ARG B O 1
ATOM 1711 N N . VAL B 1 97 ? -2.27 8.742 7.398 1 91.81 97 VAL B N 1
ATOM 1712 C CA . VAL B 1 97 ? -3.191 8.242 8.406 1 91.81 97 VAL B CA 1
ATOM 1713 C C . VAL B 1 97 ? -3.33 6.727 8.273 1 91.81 97 VAL B C 1
ATOM 1715 O O . VAL B 1 97 ? -3.383 6.199 7.16 1 91.81 97 VAL B O 1
ATOM 1718 N N . ALA B 1 98 ? -3.293 6.07 9.398 1 89.88 98 ALA B N 1
ATOM 1719 C CA . ALA B 1 98 ? -3.449 4.617 9.344 1 89.88 98 ALA B CA 1
ATOM 1720 C C . ALA B 1 98 ? -4.461 4.141 10.383 1 89.88 98 ALA B C 1
ATOM 1722 O O . ALA B 1 98 ? -4.492 4.648 11.508 1 89.88 98 ALA B O 1
ATOM 1723 N N . ASN B 1 99 ? -5.309 3.291 9.914 1 91.25 99 ASN B N 1
ATOM 1724 C CA . ASN B 1 99 ? -6.148 2.512 10.82 1 91.25 99 ASN B CA 1
ATOM 1725 C C . ASN B 1 99 ? -5.398 1.309 11.383 1 91.25 99 ASN B C 1
ATOM 1727 O O . ASN B 1 99 ? -5.215 0.305 10.695 1 91.25 99 ASN B O 1
ATOM 1731 N N . THR B 1 100 ? -5.039 1.385 12.625 1 88.38 100 THR B N 1
ATOM 1732 C CA . THR B 1 100 ? -4.105 0.419 13.195 1 88.38 100 THR B CA 1
ATOM 1733 C C . THR B 1 100 ? -4.754 -0.959 13.305 1 88.38 100 THR B C 1
ATOM 1735 O O . THR B 1 100 ? -4.07 -1.98 13.211 1 88.38 100 THR B O 1
ATOM 1738 N N . HIS B 1 101 ? -5.988 -0.955 13.531 1 86.88 101 HIS B N 1
ATOM 1739 C CA . HIS B 1 101 ? -6.688 -2.232 13.586 1 86.88 101 HIS B CA 1
ATOM 1740 C C . HIS B 1 101 ? -6.633 -2.955 12.25 1 86.88 101 HIS B C 1
ATOM 1742 O O . HIS B 1 101 ? -6.305 -4.145 12.188 1 86.88 101 HIS B O 1
ATOM 1748 N N . VAL B 1 102 ? -6.957 -2.203 11.164 1 83.38 102 VAL B N 1
ATOM 1749 C CA . VAL B 1 102 ? -6.945 -2.783 9.82 1 83.38 102 VAL B CA 1
ATOM 1750 C C . VAL B 1 102 ? -5.52 -3.174 9.438 1 83.38 102 VAL B C 1
ATOM 1752 O O . VAL B 1 102 ? -5.293 -4.25 8.883 1 83.38 102 VAL B O 1
ATOM 1755 N N . LEU B 1 103 ? -4.668 -2.342 9.758 1 83.44 103 LEU B N 1
ATOM 1756 C CA . LEU B 1 103 ? -3.256 -2.574 9.469 1 83.44 103 LEU B CA 1
ATOM 1757 C C . LEU B 1 103 ? -2.766 -3.855 10.133 1 83.44 103 LEU B C 1
ATOM 1759 O O . LEU B 1 103 ? -2.051 -4.648 9.516 1 83.44 103 LEU B O 1
ATOM 17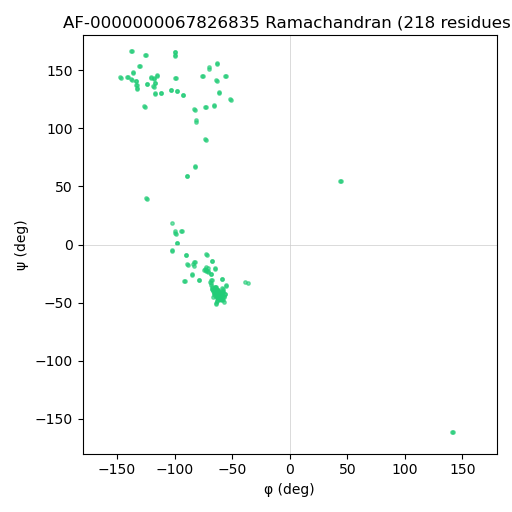63 N N . ARG B 1 104 ? -3.072 -4.059 11.398 1 82.94 104 ARG B N 1
ATOM 1764 C CA . ARG B 1 104 ? -2.701 -5.266 12.133 1 82.94 104 ARG B CA 1
ATOM 1765 C C . ARG B 1 104 ? -3.291 -6.512 11.477 1 82.94 104 ARG B C 1
ATOM 1767 O O . ARG B 1 104 ? -2.613 -7.531 11.344 1 82.94 104 ARG B O 1
ATOM 1774 N N . GLN B 1 105 ? -4.48 -6.438 11.102 1 81.75 105 GLN B N 1
ATOM 1775 C CA . GLN B 1 105 ? -5.133 -7.566 10.445 1 81.75 105 GLN B CA 1
ATOM 1776 C C . GLN B 1 105 ? -4.438 -7.918 9.133 1 81.75 105 GLN B C 1
ATOM 1778 O O . GLN B 1 105 ? -4.227 -9.094 8.836 1 81.75 105 GLN B O 1
ATOM 1783 N N . GLU B 1 106 ? -4.168 -6.832 8.336 1 75.31 106 GLU B N 1
ATOM 1784 C CA . GLU B 1 106 ? -3.445 -7.039 7.09 1 75.31 106 GLU B CA 1
ATOM 1785 C C . GLU B 1 106 ? -2.098 -7.707 7.336 1 75.31 106 GLU B C 1
ATOM 1787 O O . GLU B 1 106 ? -1.701 -8.609 6.594 1 75.31 106 GLU B O 1
ATOM 1792 N N . PHE B 1 107 ? -1.437 -7.168 8.359 1 77.12 107 PHE B N 1
ATOM 1793 C CA . PHE B 1 107 ? -0.124 -7.703 8.695 1 77.12 107 PHE B CA 1
ATOM 1794 C C . PHE B 1 107 ? -0.23 -9.164 9.125 1 77.12 107 PHE B C 1
ATOM 1796 O O . PHE B 1 107 ? 0.543 -10.008 8.672 1 77.12 107 PHE B O 1
ATOM 1803 N N .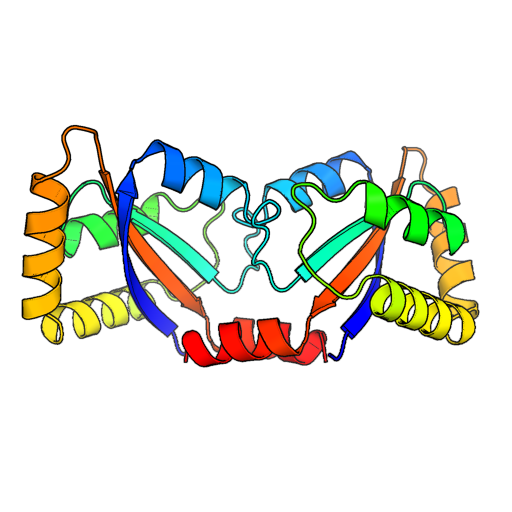 GLU B 1 108 ? -1.195 -9.422 9.93 1 77.56 108 GLU B N 1
ATOM 1804 C CA . GLU B 1 108 ? -1.376 -10.781 10.438 1 77.56 108 GLU B CA 1
ATOM 1805 C C . GLU B 1 108 ? -1.78 -11.742 9.328 1 77.56 108 GLU B C 1
ATOM 1807 O O . GLU B 1 108 ? -1.424 -12.922 9.352 1 77.56 108 GLU B O 1
ATOM 1812 N N . ALA B 1 109 ? -2.473 -11.266 8.359 1 73.06 109 ALA B N 1
ATOM 1813 C CA . ALA B 1 109 ? -2.947 -12.102 7.262 1 73.06 109 ALA B CA 1
ATOM 1814 C C . ALA B 1 109 ? -1.791 -12.531 6.367 1 73.06 109 ALA B C 1
ATOM 1816 O O . ALA B 1 109 ? -1.918 -13.492 5.598 1 73.06 109 ALA B O 1
ATOM 1817 N N . LEU B 1 110 ? -0.794 -11.734 6.449 1 71.25 110 LEU B N 1
ATOM 1818 C CA . LEU B 1 110 ? 0.344 -12.016 5.582 1 71.25 110 LEU B CA 1
ATOM 1819 C C . LEU B 1 110 ? 1.323 -12.969 6.266 1 71.25 110 LEU B C 1
ATOM 1821 O O . LEU B 1 110 ? 2.25 -13.477 5.629 1 71.25 110 LEU B O 1
ATOM 1825 N N . LEU B 1 111 ? 1.157 -13.039 7.527 1 67.94 111 LEU B N 1
ATOM 1826 C CA . LEU B 1 111 ? 2.027 -13.945 8.273 1 67.94 111 LEU B CA 1
ATOM 1827 C C . LEU B 1 111 ? 1.384 -15.32 8.422 1 67.94 111 LEU B C 1
ATOM 1829 O O . LEU B 1 111 ? 0.157 -15.438 8.445 1 67.94 111 LEU B O 1
#

Foldseek 3Di:
DDAFDDDDDDDPPVVVVCCVVPVQQDLLHFKHKFWFLALDLVRRLVRLVVRHNHHPDPVVVVSVVSVVVCVVCVVVSVVVRVVCVPDPDRGTDMDMDGNVVSVVVVVVVRD/DDAFDDDDDDDDPVVVVCCVVPVQQDLLHFKHKFWFLALDLVRRLVRLVVRHNHHPDPVVVVSVVSVVVCVVCVVVSVVVRVVCVPDPDRGTDMDMDGNVVSVVVVVVVRD

pLDDT: mean 86.95, std 9.88, range [60.31, 97.12]

Secondary structure (DSSP, 8-state):
--EEEEEEEEEEHHHHHHHHHHGGG-TT-SEEEEEESSSSHHHHHHHHTT-TT-----HHHHHHHHHHHHHH-HHHHHHHHHHHHH-SS-EEEEEEEEEHHHHHHHHHHH-/--EEEEEEEEEEHHHHHHHHHHGGG-TT-SEEEEEESSSSHHHHHHHHTT-TT-----HHHHHHHHHHHHHH-HHHHHHHHHHHHH-SS-EEEEEEEEEHHHHHHHHHHH-

Sequence (222 aa):
MHYTFDILGVTPVFTFFNYQQEVENNPRRSMAYLGSPECTLDGLIQATELIPDKPDWDWDAVVKTMVNFWLHHESNIQTWRREMASFSEATLLVARVANTHVLRQEFEALLMHYTFDILGVTPVFTFFNYQQEVENNPRRSMAYLGSPECTLDGLIQATELIPDKPDWDWDAVVKTMVNFWLHHESNIQTWRREMASFSEATLLVARVANTHVLRQEFEALL